Protein AF-A0A928WYU0-F1 (afdb_monomer_lite)

Radius of gyration: 26.25 Å; chains: 1; bounding box: 59×41×73 Å

Structure (mmCIF, N/CA/C/O backbone):
data_AF-A0A928WYU0-F1
#
_entry.id   AF-A0A928WYU0-F1
#
loop_
_atom_site.group_PDB
_atom_site.id
_atom_site.type_symbol
_atom_site.label_atom_id
_atom_site.label_alt_id
_atom_site.label_comp_id
_atom_site.label_asym_id
_atom_site.label_entity_id
_atom_site.label_seq_id
_atom_site.pdbx_PDB_ins_code
_atom_site.Cartn_x
_atom_site.Cartn_y
_atom_site.Cartn_z
_atom_site.occupancy
_atom_site.B_iso_or_equiv
_atom_site.auth_seq_id
_atom_site.auth_comp_id
_atom_site.auth_asym_id
_atom_site.auth_atom_id
_atom_site.pdbx_PDB_model_num
ATOM 1 N N . ARG A 1 1 ? 22.311 -22.122 -23.038 1.00 41.09 1 ARG A N 1
ATOM 2 C CA . ARG A 1 1 ? 21.761 -22.623 -24.326 1.00 41.09 1 ARG A CA 1
ATOM 3 C C . ARG A 1 1 ? 22.762 -22.256 -25.417 1.00 41.09 1 ARG A C 1
ATOM 5 O O . ARG A 1 1 ? 23.279 -21.147 -25.327 1.00 41.09 1 ARG A O 1
ATOM 12 N N . PRO A 1 2 ? 23.100 -23.135 -26.377 1.00 53.12 2 PRO A N 1
ATOM 13 C CA . PRO A 1 2 ? 23.958 -22.739 -27.495 1.00 53.12 2 PRO A CA 1
ATOM 14 C C . PRO A 1 2 ? 23.328 -21.533 -28.207 1.00 53.12 2 PRO A C 1
ATOM 16 O O . PRO A 1 2 ? 22.116 -21.524 -28.424 1.00 53.12 2 PRO A O 1
ATOM 19 N N . GLY A 1 3 ? 24.126 -20.494 -28.478 1.00 60.94 3 GLY A N 1
ATOM 20 C CA . GLY A 1 3 ? 23.643 -19.240 -29.065 1.00 60.94 3 GLY A CA 1
ATOM 21 C C . GLY A 1 3 ? 22.909 -19.496 -30.381 1.00 60.94 3 GLY A C 1
ATOM 22 O O . GLY A 1 3 ? 23.420 -20.205 -31.254 1.00 60.94 3 GLY A O 1
ATOM 23 N N . GLN A 1 4 ? 21.694 -18.961 -30.503 1.00 71.88 4 GLN A N 1
ATOM 24 C CA . GLN A 1 4 ? 20.888 -19.092 -31.712 1.00 71.88 4 GLN A CA 1
ATOM 25 C C . GLN A 1 4 ? 21.613 -18.404 -32.870 1.00 71.88 4 GLN A C 1
ATOM 27 O O . GLN A 1 4 ? 22.057 -17.265 -32.750 1.00 71.88 4 GLN A O 1
ATOM 32 N N . ARG A 1 5 ? 21.735 -19.093 -34.007 1.00 83.19 5 ARG A N 1
ATOM 33 C CA . ARG A 1 5 ? 22.251 -18.467 -35.227 1.00 83.19 5 ARG A CA 1
ATOM 34 C C . ARG A 1 5 ? 21.196 -17.527 -35.796 1.00 83.19 5 ARG A C 1
ATOM 36 O O . ARG A 1 5 ? 20.059 -17.942 -35.994 1.00 83.19 5 ARG A O 1
ATOM 43 N N . PHE A 1 6 ? 21.608 -16.303 -36.094 1.00 91.25 6 PHE A N 1
ATOM 44 C CA . PHE A 1 6 ? 20.757 -15.297 -36.711 1.00 91.25 6 PHE A CA 1
ATOM 45 C C . PHE A 1 6 ? 20.866 -15.378 -38.242 1.00 91.25 6 PHE A C 1
ATOM 47 O O . PHE A 1 6 ? 21.992 -15.365 -38.753 1.00 91.25 6 PHE A O 1
ATOM 54 N N . PRO A 1 7 ? 19.750 -15.489 -38.987 1.00 92.81 7 PRO A N 1
ATOM 55 C CA . PRO A 1 7 ? 19.767 -15.596 -40.450 1.00 92.81 7 PRO A CA 1
ATOM 56 C C . PRO A 1 7 ? 20.401 -14.392 -41.159 1.00 92.81 7 PRO A C 1
ATOM 58 O O . PRO A 1 7 ? 20.952 -14.539 -42.245 1.00 92.81 7 PRO A O 1
ATOM 61 N N . ASP A 1 8 ? 20.360 -13.216 -40.535 1.00 94.94 8 ASP A N 1
ATOM 62 C CA . ASP A 1 8 ? 20.877 -11.944 -41.048 1.00 94.94 8 ASP A CA 1
ATOM 63 C C . ASP A 1 8 ? 22.321 -11.635 -40.606 1.00 94.94 8 ASP A C 1
ATOM 65 O O . ASP A 1 8 ? 22.837 -10.545 -40.858 1.00 94.94 8 ASP A O 1
ATOM 69 N N . VAL A 1 9 ? 23.008 -12.596 -39.977 1.00 94.69 9 VAL A N 1
ATOM 70 C CA . VAL A 1 9 ? 24.427 -12.488 -39.608 1.00 94.69 9 VAL A CA 1
ATOM 71 C C . VAL A 1 9 ? 25.227 -13.551 -40.355 1.00 94.69 9 VAL A C 1
ATOM 73 O O . VAL A 1 9 ? 25.333 -14.706 -39.932 1.00 94.69 9 VAL A O 1
ATOM 76 N N . ALA A 1 10 ? 25.830 -13.156 -41.480 1.00 93.25 10 ALA A N 1
ATOM 77 C CA . ALA A 1 10 ? 26.698 -14.035 -42.259 1.00 93.25 10 ALA A CA 1
ATOM 78 C C . ALA A 1 10 ? 27.865 -14.571 -41.408 1.00 93.25 10 ALA A C 1
ATOM 80 O O . ALA A 1 10 ? 28.397 -13.875 -40.544 1.00 93.25 10 ALA A O 1
ATOM 81 N N . ARG A 1 11 ? 28.329 -15.802 -41.676 1.00 89.81 11 ARG A N 1
ATOM 82 C CA . ARG A 1 11 ? 29.467 -16.395 -40.937 1.00 89.81 11 ARG A CA 1
ATOM 83 C C . ARG A 1 11 ? 30.754 -15.574 -41.062 1.00 89.81 11 ARG A C 1
ATOM 85 O O . ARG A 1 11 ? 31.563 -15.601 -40.142 1.00 89.81 11 ARG A O 1
ATOM 92 N N . SER A 1 12 ? 30.917 -14.883 -42.188 1.00 94.69 12 SER A N 1
ATOM 93 C CA . SER A 1 12 ? 32.026 -13.978 -42.496 1.00 94.69 12 SER A CA 1
ATOM 94 C C . SER A 1 12 ? 31.824 -12.556 -41.968 1.00 94.69 12 SER A C 1
ATOM 96 O O . SER A 1 12 ? 32.726 -11.735 -42.104 1.00 94.69 12 SER A O 1
ATOM 98 N N . PHE A 1 13 ? 30.664 -12.238 -41.379 1.00 96.31 13 PHE A N 1
ATOM 99 C CA . PHE A 1 13 ? 30.444 -10.927 -40.782 1.00 96.31 13 PHE A CA 1
ATOM 100 C C . PHE A 1 13 ? 31.459 -10.715 -39.654 1.00 96.31 13 PHE A C 1
ATOM 102 O O . PHE A 1 13 ? 31.594 -11.565 -38.774 1.00 96.31 13 PHE A O 1
ATOM 109 N N . TRP A 1 14 ? 32.168 -9.585 -39.677 1.00 95.94 14 TRP A N 1
ATOM 110 C CA . TRP A 1 14 ? 33.313 -9.316 -38.798 1.00 95.94 14 TRP A CA 1
ATOM 111 C C . TRP A 1 14 ? 32.980 -9.496 -37.305 1.00 95.94 14 TRP A C 1
ATOM 113 O O . TRP A 1 14 ? 33.803 -9.982 -36.533 1.00 95.94 14 TRP A O 1
ATOM 123 N N . GLY A 1 15 ? 31.745 -9.172 -36.905 1.00 94.38 15 GLY A N 1
ATOM 124 C CA . GLY A 1 15 ? 31.258 -9.296 -35.531 1.00 94.38 15 GLY A CA 1
ATOM 125 C C . GLY A 1 15 ? 30.635 -10.650 -35.181 1.00 94.38 15 GLY A C 1
ATOM 126 O O . GLY A 1 15 ? 30.217 -10.841 -34.042 1.00 94.38 15 GLY A O 1
ATOM 127 N N . ALA A 1 16 ? 30.547 -11.611 -36.108 1.00 93.69 16 ALA A N 1
ATOM 128 C CA . ALA A 1 16 ? 29.751 -12.830 -35.921 1.00 93.69 16 ALA A CA 1
ATOM 129 C C . ALA A 1 16 ? 30.179 -13.666 -34.703 1.00 93.69 16 ALA A C 1
ATOM 131 O O . ALA A 1 16 ? 29.336 -14.271 -34.041 1.00 93.69 16 ALA A O 1
ATOM 132 N N . ALA A 1 17 ? 31.479 -13.721 -34.394 1.00 92.50 17 ALA A N 1
ATOM 133 C CA . ALA A 1 17 ? 31.972 -14.424 -33.211 1.00 92.50 17 ALA A CA 1
ATOM 134 C C . ALA A 1 17 ? 31.587 -13.704 -31.908 1.00 92.50 17 ALA A C 1
ATOM 136 O O . ALA A 1 17 ? 31.096 -14.352 -30.985 1.00 92.50 17 ALA A O 1
ATOM 137 N N . ALA A 1 18 ? 31.747 -12.378 -31.861 1.00 94.25 18 ALA A N 1
ATOM 138 C CA . ALA A 1 18 ? 31.398 -11.561 -30.702 1.00 94.25 18 ALA A CA 1
ATOM 139 C C . ALA A 1 18 ? 29.889 -11.583 -30.426 1.00 94.25 18 ALA A C 1
ATOM 141 O O . ALA A 1 18 ? 29.488 -11.807 -29.289 1.00 94.25 18 ALA A O 1
ATOM 142 N N . ILE A 1 19 ? 29.062 -11.462 -31.472 1.00 94.06 19 ILE A N 1
ATOM 143 C CA . ILE A 1 19 ? 27.594 -11.550 -31.396 1.00 94.06 19 ILE A CA 1
ATOM 144 C C . ILE A 1 19 ? 27.162 -12.851 -30.711 1.00 94.06 19 ILE A C 1
ATOM 146 O O . ILE A 1 19 ? 26.343 -12.831 -29.794 1.00 94.06 19 ILE A O 1
ATOM 150 N N . ARG A 1 20 ? 27.761 -13.985 -31.099 1.00 90.56 20 ARG A N 1
ATOM 151 C CA . ARG A 1 20 ? 27.478 -15.273 -30.450 1.00 90.56 20 ARG A CA 1
ATOM 152 C C . ARG A 1 20 ? 27.863 -15.270 -28.973 1.00 90.56 20 ARG A C 1
ATOM 154 O O . ARG A 1 20 ? 27.101 -15.788 -28.165 1.00 90.56 20 ARG A O 1
ATOM 161 N N . GLN A 1 21 ? 29.011 -14.693 -28.617 1.00 92.12 21 GLN A N 1
ATOM 162 C CA . GLN A 1 21 ? 29.477 -14.658 -27.228 1.00 92.12 21 GLN A CA 1
ATOM 163 C C . GLN A 1 21 ? 28.562 -13.812 -26.338 1.00 92.12 21 GLN A C 1
ATOM 165 O O . GLN A 1 21 ? 28.058 -14.313 -25.332 1.00 92.12 21 GLN A O 1
ATOM 170 N N . VAL A 1 22 ? 28.260 -12.574 -26.736 1.00 91.56 22 VAL A N 1
ATOM 171 C CA . VAL A 1 22 ? 27.395 -11.682 -25.942 1.00 91.56 22 VAL A CA 1
ATOM 172 C C . VAL A 1 22 ? 25.973 -12.228 -25.818 1.00 91.56 22 VAL A C 1
ATOM 174 O O . VAL A 1 22 ? 25.345 -12.066 -24.775 1.00 91.56 22 VAL A O 1
ATOM 177 N N . GLN A 1 23 ? 25.485 -12.952 -26.829 1.00 90.00 23 GLN A N 1
ATOM 178 C CA . GLN A 1 23 ? 24.215 -13.667 -26.745 1.00 90.00 23 GLN A CA 1
ATOM 179 C C . GLN A 1 23 ? 24.275 -14.817 -25.737 1.00 90.00 23 GLN A C 1
ATOM 181 O O . GLN A 1 23 ? 23.381 -14.947 -24.903 1.00 90.00 23 GLN A O 1
ATOM 186 N N . THR A 1 24 ? 25.321 -15.650 -25.776 1.00 88.62 24 THR A N 1
ATOM 187 C CA . THR A 1 24 ? 25.468 -16.755 -24.810 1.00 88.62 24 THR A CA 1
ATOM 188 C C . THR A 1 24 ? 25.623 -16.272 -23.372 1.00 88.62 24 THR A C 1
ATOM 190 O O . THR A 1 24 ? 25.196 -16.969 -22.455 1.00 88.62 24 THR A O 1
ATOM 193 N N . GLN A 1 25 ? 26.183 -15.078 -23.187 1.00 89.69 25 GLN A N 1
ATOM 194 C CA . GLN A 1 25 ? 26.351 -14.424 -21.891 1.00 89.69 25 GLN A CA 1
ATOM 195 C C . GLN A 1 25 ? 25.111 -13.626 -21.452 1.00 89.69 25 GLN A C 1
ATOM 197 O O . GLN A 1 25 ? 25.096 -13.093 -20.350 1.00 89.69 25 GLN A O 1
ATOM 202 N N . GLY A 1 26 ? 24.069 -13.539 -22.286 1.00 87.94 26 GLY A N 1
ATOM 203 C CA . GLY A 1 26 ? 22.817 -12.857 -21.949 1.00 87.94 26 GLY A CA 1
ATOM 204 C C . GLY A 1 26 ? 22.837 -11.333 -22.102 1.00 87.94 26 GLY A C 1
ATOM 205 O O . GLY A 1 26 ? 21.842 -10.695 -21.777 1.00 87.94 26 GLY A O 1
ATOM 206 N N . PHE A 1 27 ? 23.913 -10.745 -22.635 1.00 90.94 27 PHE A N 1
ATOM 207 C CA . PHE A 1 27 ? 23.999 -9.303 -22.883 1.00 90.94 27 PHE A CA 1
ATOM 208 C C . PHE A 1 27 ? 23.056 -8.871 -24.008 1.00 90.94 27 PHE A C 1
ATOM 210 O O . PHE A 1 27 ? 22.225 -8.003 -23.813 1.00 90.94 27 PHE A O 1
ATOM 217 N N . ILE A 1 28 ? 23.143 -9.455 -25.204 1.00 91.31 28 ILE A N 1
ATOM 218 C CA . ILE A 1 28 ? 22.323 -9.007 -26.344 1.00 91.31 28 ILE A CA 1
ATOM 219 C C . ILE A 1 28 ? 21.614 -10.202 -26.965 1.00 91.31 28 ILE A C 1
ATOM 221 O O . ILE A 1 28 ? 22.245 -11.182 -27.353 1.00 91.31 28 ILE A O 1
ATOM 225 N N . SER A 1 29 ? 20.292 -10.106 -27.073 1.00 87.31 29 SER A N 1
ATOM 226 C CA . SER A 1 29 ? 19.451 -11.075 -27.780 1.00 87.31 29 SER A CA 1
ATOM 227 C C . SER A 1 29 ? 18.984 -10.503 -29.118 1.00 87.31 29 SER A C 1
ATOM 229 O O . SER A 1 29 ? 18.973 -9.289 -29.303 1.00 87.31 29 SER A O 1
ATOM 231 N N . GLY A 1 30 ? 18.600 -11.383 -30.043 1.00 86.31 30 GLY A N 1
ATOM 232 C CA . GLY A 1 30 ? 17.939 -10.969 -31.280 1.00 86.31 30 GLY A CA 1
ATOM 233 C C . GLY A 1 30 ? 16.464 -10.639 -31.072 1.00 86.31 30 GLY A C 1
ATOM 234 O O . GLY A 1 30 ? 15.926 -10.717 -29.965 1.00 86.31 30 GLY A O 1
ATOM 235 N N . PHE A 1 31 ? 15.811 -10.278 -32.164 1.00 85.88 31 PHE A N 1
ATOM 236 C CA . PHE A 1 31 ? 14.407 -9.901 -32.202 1.00 85.88 31 PHE A CA 1
ATOM 237 C C . PHE A 1 31 ? 13.494 -11.139 -32.285 1.00 85.88 31 PHE A C 1
ATOM 239 O O . PHE A 1 31 ? 13.950 -12.222 -32.661 1.00 85.88 31 PHE A O 1
ATOM 246 N N . PRO A 1 32 ? 12.189 -11.001 -31.971 1.00 85.19 32 PRO A N 1
ATOM 247 C CA . PRO A 1 32 ? 11.227 -12.105 -32.066 1.00 85.19 32 PRO A CA 1
ATOM 248 C C . PRO A 1 32 ? 11.111 -12.735 -33.463 1.00 85.19 32 PRO A C 1
ATOM 250 O O . PRO A 1 32 ? 10.760 -13.905 -33.575 1.00 85.19 32 PRO A O 1
ATOM 253 N N . ASP A 1 33 ? 11.437 -11.980 -34.517 1.00 88.81 33 ASP A N 1
ATOM 254 C CA . ASP A 1 33 ? 11.491 -12.455 -35.909 1.00 88.81 33 ASP A CA 1
ATOM 255 C C . ASP A 1 33 ? 12.739 -13.313 -36.218 1.00 88.81 33 ASP A C 1
ATOM 257 O O . ASP A 1 33 ? 12.913 -13.788 -37.339 1.00 88.81 33 ASP A O 1
ATOM 261 N N . GLY A 1 34 ? 13.617 -13.519 -35.231 1.00 88.69 34 GLY A N 1
ATOM 262 C CA . GLY A 1 34 ? 14.851 -14.284 -35.361 1.00 88.69 34 GLY A CA 1
ATOM 263 C C . GLY A 1 34 ? 16.028 -13.503 -35.951 1.00 88.69 34 GLY A C 1
ATOM 264 O O . GLY A 1 34 ? 17.085 -14.105 -36.136 1.00 88.69 34 GLY A O 1
ATOM 265 N N . SER A 1 35 ? 15.887 -12.203 -36.230 1.00 92.81 35 SER A N 1
ATOM 266 C CA . SER A 1 35 ? 16.974 -11.334 -36.710 1.00 92.81 35 SER A CA 1
ATOM 267 C C . SER A 1 35 ? 17.859 -10.802 -35.573 1.00 92.81 35 SER A C 1
ATOM 269 O O . SER A 1 35 ? 17.431 -10.726 -34.420 1.00 92.81 35 SER A O 1
ATOM 271 N N . PHE A 1 36 ? 19.096 -10.403 -35.882 1.00 93.06 36 PHE A N 1
ATOM 272 C CA . PHE A 1 36 ? 19.980 -9.662 -34.964 1.00 93.06 36 PHE A CA 1
ATOM 273 C C . PHE A 1 36 ? 20.113 -8.179 -35.325 1.00 93.06 36 PHE A C 1
ATOM 275 O O . PHE A 1 36 ? 20.289 -7.341 -34.447 1.00 93.06 36 PHE A O 1
ATOM 282 N N . ARG A 1 37 ? 20.011 -7.854 -36.615 1.00 94.44 37 ARG A N 1
ATOM 283 C CA . ARG A 1 37 ? 20.154 -6.525 -37.224 1.00 94.44 37 ARG A CA 1
ATOM 284 C C . ARG A 1 37 ? 21.526 -5.894 -36.936 1.00 94.44 37 ARG A C 1
ATOM 286 O O . ARG A 1 37 ? 21.596 -4.808 -36.369 1.00 94.44 37 ARG A O 1
ATOM 293 N N . PRO A 1 38 ? 22.638 -6.534 -37.354 1.00 94.12 38 PRO A N 1
ATOM 294 C CA . PRO A 1 38 ? 23.995 -6.200 -36.896 1.00 94.12 38 PRO A CA 1
ATOM 295 C C . PRO A 1 38 ? 24.505 -4.803 -37.279 1.00 94.12 38 PRO A C 1
ATOM 297 O O . PRO A 1 38 ? 25.472 -4.335 -36.687 1.00 94.12 38 PRO A O 1
ATOM 300 N N . ASN A 1 39 ? 23.885 -4.150 -38.265 1.00 94.69 39 ASN A N 1
ATOM 301 C CA . ASN A 1 39 ? 24.241 -2.795 -38.700 1.00 94.69 39 ASN A CA 1
ATOM 302 C C . ASN A 1 39 ? 23.223 -1.737 -38.245 1.00 94.69 39 ASN A C 1
ATOM 304 O O . ASN A 1 39 ? 23.387 -0.559 -38.559 1.00 94.69 39 ASN A O 1
ATOM 308 N N . ALA A 1 40 ? 22.150 -2.139 -37.557 1.00 93.88 40 ALA A N 1
ATOM 309 C CA . ALA A 1 40 ? 21.152 -1.199 -37.070 1.00 93.88 40 ALA A CA 1
ATOM 310 C C . ALA A 1 40 ? 21.686 -0.442 -35.841 1.00 93.88 40 ALA A C 1
ATOM 312 O O . ALA A 1 40 ? 22.349 -1.045 -34.991 1.00 93.88 40 ALA A O 1
ATOM 313 N N . PRO A 1 41 ? 21.391 0.864 -35.707 1.00 92.94 41 PRO A N 1
ATOM 314 C CA . PRO A 1 41 ? 21.719 1.595 -34.493 1.00 92.94 41 PRO A CA 1
ATOM 315 C C . PRO A 1 41 ? 20.939 1.023 -33.302 1.00 92.94 41 PRO A C 1
ATOM 317 O O . PRO A 1 41 ? 19.753 0.708 -33.410 1.00 92.94 41 PRO A O 1
ATOM 320 N N . MET A 1 42 ? 21.609 0.913 -32.155 1.00 93.00 42 MET A N 1
ATOM 321 C CA . MET A 1 42 ? 20.987 0.465 -30.911 1.00 93.00 42 MET A CA 1
ATOM 322 C C . MET A 1 42 ? 20.195 1.610 -30.275 1.00 93.00 42 MET A C 1
ATOM 324 O O . MET A 1 42 ? 20.712 2.721 -30.124 1.00 93.00 42 MET A O 1
ATOM 328 N N . ILE A 1 43 ? 18.955 1.336 -29.868 1.00 95.38 43 ILE A N 1
ATOM 329 C CA . ILE A 1 43 ? 18.156 2.299 -29.100 1.00 95.38 43 ILE A CA 1
ATOM 330 C C . ILE A 1 43 ? 18.480 2.224 -27.608 1.00 95.38 43 ILE A C 1
ATOM 332 O O . ILE A 1 43 ? 18.935 1.200 -27.092 1.00 95.38 43 ILE A O 1
ATOM 336 N N . ARG A 1 44 ? 18.213 3.314 -26.894 1.00 97.25 44 ARG A N 1
ATOM 337 C CA . ARG A 1 44 ? 18.569 3.495 -25.485 1.00 97.25 44 ARG A CA 1
ATOM 338 C C . ARG A 1 44 ? 18.039 2.388 -24.578 1.00 97.25 44 ARG A C 1
ATOM 340 O O . ARG A 1 44 ? 18.799 1.853 -23.775 1.00 97.25 44 ARG A O 1
ATOM 347 N N . VAL A 1 45 ? 16.787 1.962 -24.754 1.00 96.50 45 VAL A N 1
ATOM 348 C CA . VAL A 1 45 ? 16.219 0.863 -23.954 1.00 96.50 45 VAL A CA 1
ATOM 349 C C . VAL A 1 45 ? 16.924 -0.476 -24.191 1.00 96.50 45 VAL A C 1
ATOM 351 O O . VAL A 1 45 ? 17.079 -1.258 -23.259 1.00 96.50 45 VAL A O 1
ATOM 354 N N . GLN A 1 46 ? 17.417 -0.738 -25.404 1.00 95.31 46 GLN A N 1
ATOM 355 C CA . GLN A 1 46 ? 18.159 -1.967 -25.695 1.00 95.31 46 GLN A CA 1
ATOM 356 C C . GLN A 1 46 ? 19.518 -1.976 -24.993 1.00 95.31 46 GLN A C 1
ATOM 358 O O . GLN A 1 46 ? 19.918 -3.015 -24.476 1.00 95.31 46 GLN A O 1
ATOM 363 N N . ALA A 1 47 ? 20.205 -0.831 -24.932 1.00 96.62 47 ALA A N 1
ATOM 364 C CA . ALA A 1 47 ? 21.464 -0.708 -24.198 1.00 96.62 47 ALA A CA 1
ATOM 365 C C . ALA A 1 47 ? 21.268 -0.945 -22.689 1.00 96.62 47 ALA A C 1
ATOM 367 O O . ALA A 1 47 ? 22.049 -1.670 -22.073 1.00 96.62 47 ALA A O 1
ATOM 368 N N . ILE A 1 48 ? 20.187 -0.403 -22.111 1.00 97.31 48 ILE A N 1
ATOM 369 C CA . ILE A 1 48 ? 19.815 -0.625 -20.704 1.00 97.31 48 ILE A CA 1
ATOM 370 C C . ILE A 1 48 ? 19.567 -2.114 -20.436 1.00 97.31 48 ILE A C 1
ATOM 372 O O . ILE A 1 48 ? 20.171 -2.684 -19.528 1.00 97.31 48 ILE A O 1
ATOM 376 N N . ILE A 1 49 ? 18.723 -2.759 -21.251 1.00 95.44 49 ILE A N 1
ATOM 377 C CA . ILE A 1 49 ? 18.443 -4.199 -21.139 1.00 95.44 49 ILE A CA 1
ATOM 378 C C . ILE A 1 49 ? 19.740 -5.003 -21.228 1.00 95.44 49 ILE A C 1
ATOM 380 O O . ILE A 1 49 ? 19.933 -5.939 -20.453 1.00 95.44 49 ILE A O 1
ATOM 384 N N . ALA A 1 50 ? 20.632 -4.631 -22.148 1.00 95.50 50 ALA A N 1
ATOM 385 C CA . ALA A 1 50 ? 21.851 -5.383 -22.373 1.00 95.50 50 ALA A CA 1
ATOM 386 C C . ALA A 1 50 ? 22.796 -5.369 -21.173 1.00 95.50 50 ALA A C 1
ATOM 388 O O . ALA A 1 50 ? 23.350 -6.408 -20.807 1.00 95.50 50 ALA A O 1
ATOM 389 N N . LEU A 1 51 ? 22.934 -4.210 -20.530 1.00 96.12 51 LEU A N 1
ATOM 390 C CA . LEU A 1 51 ? 23.716 -4.077 -19.307 1.00 96.12 51 LEU A CA 1
ATOM 391 C C . LEU A 1 51 ? 23.059 -4.819 -18.146 1.00 96.12 51 LEU A C 1
ATOM 393 O O . LEU A 1 51 ? 23.726 -5.593 -17.472 1.00 96.12 51 LEU A O 1
ATOM 397 N N . VAL A 1 52 ? 21.755 -4.650 -17.935 1.00 95.50 52 VAL A N 1
ATOM 398 C CA . VAL A 1 52 ? 21.056 -5.285 -16.806 1.00 95.50 52 VAL A CA 1
ATOM 399 C C . VAL A 1 52 ? 21.095 -6.808 -16.892 1.00 95.50 52 VAL A C 1
ATOM 401 O O . VAL A 1 52 ? 21.412 -7.471 -15.902 1.00 95.50 52 VAL A O 1
ATOM 404 N N . ASN A 1 53 ? 20.814 -7.364 -18.071 1.00 92.56 53 ASN A N 1
ATOM 405 C CA . ASN A 1 53 ? 20.816 -8.808 -18.273 1.00 92.56 53 ASN A CA 1
ATOM 406 C C . ASN A 1 53 ? 22.236 -9.376 -18.235 1.00 92.56 53 ASN A C 1
ATOM 408 O O . ASN A 1 53 ? 22.483 -10.355 -17.533 1.00 92.56 53 ASN A O 1
ATOM 412 N N . GLY A 1 54 ? 23.171 -8.751 -18.954 1.00 91.88 54 GLY A N 1
ATOM 413 C CA . GLY A 1 54 ? 24.554 -9.217 -19.032 1.00 91.88 54 GLY A CA 1
ATOM 414 C 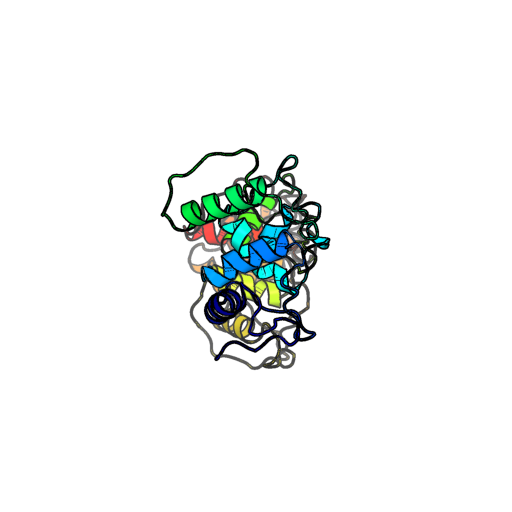C . GLY A 1 54 ? 25.300 -9.148 -17.701 1.00 91.88 54 GLY A C 1
ATOM 415 O O . GLY A 1 54 ? 26.118 -10.014 -17.400 1.00 91.88 54 GLY A O 1
ATOM 416 N N . LEU A 1 55 ? 24.981 -8.154 -16.870 1.00 92.81 55 LEU A N 1
ATOM 417 C CA . LEU A 1 55 ? 25.526 -8.008 -15.519 1.00 92.81 55 LEU A CA 1
ATOM 418 C C . LEU A 1 55 ? 24.712 -8.766 -14.457 1.00 92.81 55 LEU A C 1
ATOM 420 O O . LEU A 1 55 ? 25.049 -8.698 -13.279 1.00 92.81 55 LEU A O 1
ATOM 424 N N . MET A 1 56 ? 23.660 -9.491 -14.857 1.00 89.38 56 MET A N 1
ATOM 425 C CA . MET A 1 56 ? 22.798 -10.291 -13.978 1.00 89.38 56 MET A CA 1
ATOM 426 C C . MET A 1 56 ? 22.231 -9.501 -12.787 1.00 89.38 56 MET A C 1
ATOM 428 O O . MET A 1 56 ? 22.122 -10.015 -11.676 1.00 89.38 56 MET A O 1
ATOM 432 N N . LEU A 1 57 ? 21.829 -8.247 -13.012 1.00 84.31 57 LEU A N 1
ATOM 433 C CA . LEU A 1 57 ? 21.389 -7.344 -11.937 1.00 84.31 57 LEU A CA 1
ATOM 434 C C . LEU A 1 57 ? 19.979 -7.660 -11.403 1.00 84.31 57 LEU A C 1
ATOM 436 O O . LEU A 1 57 ? 19.496 -6.994 -10.490 1.00 84.31 57 LEU A O 1
ATOM 440 N N . GLY A 1 58 ? 19.312 -8.684 -11.938 1.00 80.56 58 GLY A N 1
ATOM 441 C CA . GLY A 1 58 ? 17.967 -9.078 -11.528 1.00 80.56 58 GLY A CA 1
ATOM 442 C C . GLY A 1 58 ? 16.893 -8.066 -11.936 1.00 80.56 58 GLY A C 1
ATOM 443 O O . GLY A 1 58 ? 17.106 -7.202 -12.784 1.00 80.56 58 GLY A O 1
ATOM 444 N N . LYS A 1 59 ? 15.704 -8.206 -11.345 1.00 76.81 59 LYS A N 1
ATOM 445 C CA . LYS A 1 59 ? 14.541 -7.360 -11.643 1.00 76.81 59 LYS A CA 1
ATOM 446 C C . LYS A 1 59 ? 14.508 -6.132 -10.739 1.00 76.81 59 LYS A C 1
ATOM 448 O O . LYS A 1 59 ? 14.917 -6.200 -9.580 1.00 76.81 59 LYS A O 1
ATOM 453 N N . GLY A 1 60 ? 14.006 -5.021 -11.265 1.00 65.62 60 GLY A N 1
ATOM 454 C CA . GLY A 1 60 ? 13.679 -3.845 -10.470 1.00 65.62 60 GLY A CA 1
ATOM 455 C C . GLY A 1 60 ? 12.207 -3.785 -10.086 1.00 65.62 60 GLY A C 1
ATOM 456 O O . GLY A 1 60 ? 11.368 -4.489 -10.641 1.00 65.62 60 GLY A O 1
ATOM 457 N N . ARG A 1 61 ? 11.914 -2.893 -9.144 1.00 68.88 61 ARG A N 1
ATOM 458 C CA . ARG A 1 61 ? 10.563 -2.476 -8.762 1.00 68.88 61 ARG A CA 1
ATOM 459 C C . ARG A 1 61 ? 9.990 -1.555 -9.840 1.00 68.88 61 ARG A C 1
ATOM 461 O O . ARG A 1 61 ? 10.587 -0.511 -10.103 1.00 68.88 61 ARG A O 1
ATOM 468 N N . ALA A 1 62 ? 8.897 -1.952 -10.494 1.00 67.12 62 ALA A N 1
ATOM 469 C CA . ALA A 1 62 ? 8.313 -1.228 -11.632 1.00 67.12 62 ALA A CA 1
ATOM 470 C C . ALA A 1 62 ? 7.908 0.217 -11.282 1.00 67.12 62 ALA A C 1
ATOM 472 O O . ALA A 1 62 ? 7.891 1.089 -12.150 1.00 67.12 62 ALA A O 1
ATOM 473 N N . GLU A 1 63 ? 7.662 0.481 -10.000 1.00 64.81 63 GLU A N 1
ATOM 474 C CA . GLU A 1 63 ? 7.383 1.791 -9.412 1.00 64.81 63 GLU A CA 1
ATOM 475 C C . GLU A 1 63 ? 8.509 2.802 -9.685 1.00 64.81 63 GLU A C 1
ATOM 477 O O . GLU A 1 63 ? 8.253 3.996 -9.819 1.00 64.81 63 GLU A O 1
ATOM 482 N N . ALA A 1 64 ? 9.746 2.330 -9.876 1.00 72.50 64 ALA A N 1
ATOM 483 C CA . ALA A 1 64 ? 10.897 3.167 -10.205 1.00 72.50 64 ALA A CA 1
ATOM 484 C C . ALA A 1 64 ? 10.731 3.942 -11.522 1.00 72.50 64 ALA A C 1
ATOM 486 O O . ALA A 1 64 ? 11.372 4.971 -11.704 1.00 72.50 64 ALA A O 1
ATOM 487 N N . LEU A 1 65 ? 9.882 3.479 -12.449 1.00 80.12 65 LEU A N 1
ATOM 488 C CA . LEU A 1 65 ? 9.655 4.155 -13.733 1.00 80.12 65 LEU A CA 1
ATOM 489 C C . LEU A 1 65 ? 8.728 5.366 -13.610 1.00 80.12 65 LEU A C 1
ATOM 491 O O . LEU A 1 65 ? 8.662 6.154 -14.552 1.00 80.12 65 LEU A O 1
ATOM 495 N N . VAL A 1 66 ? 8.011 5.532 -12.491 1.00 71.62 66 VAL A N 1
ATOM 496 C CA . VAL A 1 66 ? 7.081 6.660 -12.279 1.00 71.62 66 VAL A CA 1
ATOM 497 C C . VAL A 1 66 ? 7.798 8.007 -12.395 1.00 71.62 66 VAL A C 1
ATOM 499 O O . VAL A 1 66 ? 7.198 8.968 -12.873 1.00 71.62 66 VAL A O 1
ATOM 502 N N . ILE A 1 67 ? 9.091 8.048 -12.058 1.00 72.81 67 ILE A N 1
ATOM 503 C CA . ILE A 1 67 ? 9.952 9.231 -12.174 1.00 72.81 67 ILE A CA 1
ATOM 504 C C . ILE A 1 67 ? 10.101 9.748 -13.614 1.00 72.81 67 ILE A C 1
ATOM 506 O O . ILE A 1 67 ? 10.435 10.913 -13.811 1.00 72.81 67 ILE A O 1
ATOM 510 N N . TYR A 1 68 ? 9.846 8.912 -14.629 1.00 85.12 68 TYR A N 1
ATOM 511 C CA . TYR A 1 68 ? 9.961 9.316 -16.027 1.00 85.12 68 TYR A CA 1
ATOM 512 C C . TYR A 1 68 ? 8.626 9.811 -16.589 1.00 85.12 68 TYR A C 1
ATOM 514 O O . TYR A 1 68 ? 7.603 9.111 -16.574 1.00 85.12 68 TYR A O 1
ATOM 522 N N . SER A 1 69 ? 8.659 11.016 -17.156 1.00 80.88 69 SER A N 1
ATOM 523 C CA . SER A 1 69 ? 7.533 11.644 -17.857 1.00 80.88 69 SER A CA 1
ATOM 524 C C . SER A 1 69 ? 7.088 10.834 -19.080 1.00 80.88 69 SER A C 1
ATOM 526 O O . SER A 1 69 ? 5.900 10.754 -19.387 1.00 80.88 69 SER A O 1
ATOM 528 N N . ASP A 1 70 ? 8.028 10.156 -19.735 1.00 86.56 70 ASP A N 1
ATOM 529 C CA . ASP A 1 70 ? 7.837 9.371 -20.951 1.00 86.56 70 ASP A CA 1
ATOM 530 C C . ASP A 1 70 ? 7.818 7.853 -20.705 1.00 86.56 70 ASP A C 1
ATOM 532 O O . ASP A 1 70 ? 7.946 7.065 -21.644 1.00 86.56 70 ASP A O 1
ATOM 536 N N . ARG A 1 71 ? 7.593 7.415 -19.456 1.00 87.94 71 ARG A N 1
ATOM 537 C CA . ARG A 1 71 ? 7.558 5.989 -19.074 1.00 87.94 71 ARG A CA 1
ATOM 538 C C . ARG A 1 71 ? 6.591 5.134 -19.896 1.00 87.94 71 ARG A C 1
ATOM 540 O O . ARG A 1 71 ? 6.836 3.948 -20.073 1.00 87.94 71 ARG A O 1
ATOM 547 N N . ALA A 1 72 ? 5.521 5.727 -20.431 1.00 81.50 72 ALA A N 1
ATOM 548 C CA . ALA A 1 72 ? 4.567 5.040 -21.304 1.00 81.50 72 ALA A CA 1
ATOM 549 C C . ALA A 1 72 ? 5.203 4.529 -22.613 1.00 81.50 72 ALA A C 1
ATOM 551 O O . ALA A 1 72 ? 4.656 3.636 -23.253 1.00 81.50 72 ALA A O 1
ATOM 552 N N . GLN A 1 73 ? 6.361 5.070 -23.005 1.00 92.56 73 GLN A N 1
ATOM 553 C CA . GLN A 1 73 ? 7.130 4.607 -24.161 1.00 92.56 73 GLN A CA 1
ATOM 554 C C . GLN A 1 73 ? 8.031 3.407 -23.840 1.00 92.56 73 GLN A C 1
ATOM 556 O O . GLN A 1 73 ? 8.613 2.829 -24.758 1.00 92.56 73 GLN A O 1
ATOM 561 N N . VAL A 1 74 ? 8.187 3.031 -22.563 1.00 93.38 74 VAL A N 1
ATOM 562 C CA . VAL A 1 74 ? 8.971 1.854 -22.174 1.00 93.38 74 VAL A CA 1
ATOM 563 C C . VAL A 1 74 ? 8.191 0.600 -22.571 1.00 93.38 74 VAL A C 1
ATOM 565 O O . VAL A 1 74 ? 7.098 0.371 -22.050 1.00 93.38 74 VAL A O 1
ATOM 568 N N . PRO A 1 75 ? 8.726 -0.247 -23.468 1.00 90.94 75 PRO A N 1
ATOM 569 C CA . PRO A 1 75 ? 8.047 -1.478 -23.848 1.00 90.94 75 PRO A CA 1
ATOM 570 C C . PRO A 1 75 ? 7.843 -2.397 -22.640 1.00 90.94 75 PRO A C 1
ATOM 572 O O . PRO A 1 75 ? 8.717 -2.495 -21.781 1.00 90.94 75 PRO A O 1
ATOM 575 N N . SER A 1 76 ? 6.732 -3.136 -22.600 1.00 84.56 76 SER A N 1
ATOM 576 C CA . SER A 1 76 ? 6.391 -4.012 -21.466 1.00 84.56 76 SER A CA 1
ATOM 577 C C . SER A 1 76 ? 7.489 -5.026 -21.124 1.00 84.56 76 SER A C 1
ATOM 579 O O . SER A 1 76 ? 7.769 -5.264 -19.953 1.00 84.56 76 SER A O 1
ATOM 581 N N . TYR A 1 77 ? 8.180 -5.563 -22.135 1.00 86.25 77 TYR A N 1
ATOM 582 C CA . TYR A 1 77 ? 9.307 -6.486 -21.956 1.00 86.25 77 TYR A CA 1
ATOM 583 C C . TYR A 1 77 ? 10.554 -5.837 -21.331 1.00 86.25 77 TYR A C 1
ATOM 585 O O . TYR A 1 77 ? 11.455 -6.542 -20.883 1.00 86.25 77 TYR A O 1
ATOM 593 N N . ALA A 1 78 ? 10.638 -4.506 -21.339 1.00 92.62 78 ALA A N 1
ATOM 594 C CA . ALA A 1 78 ? 11.771 -3.739 -20.841 1.00 92.62 78 ALA A CA 1
ATOM 595 C C . ALA A 1 78 ? 11.556 -3.202 -19.420 1.00 92.62 78 ALA A C 1
ATOM 597 O O . ALA A 1 78 ? 12.524 -2.748 -18.814 1.00 92.62 78 ALA A O 1
ATOM 598 N N . ILE A 1 79 ? 10.325 -3.252 -18.891 1.00 86.12 79 ILE A N 1
ATOM 599 C CA . ILE A 1 79 ? 9.953 -2.645 -17.602 1.00 86.12 79 ILE A CA 1
ATOM 600 C C . ILE A 1 79 ? 10.884 -3.111 -16.482 1.00 86.12 79 ILE A C 1
ATOM 602 O O . ILE A 1 79 ? 11.510 -2.276 -15.836 1.00 86.12 79 ILE A O 1
ATOM 606 N N . ASP A 1 80 ? 11.038 -4.427 -16.303 1.00 85.69 80 ASP A N 1
ATOM 607 C CA . ASP A 1 80 ? 11.857 -4.998 -15.225 1.00 85.69 80 ASP A CA 1
ATOM 608 C C . ASP A 1 80 ? 13.318 -4.533 -15.301 1.00 85.69 80 ASP A C 1
ATOM 610 O O . ASP A 1 80 ? 13.941 -4.262 -14.272 1.00 85.69 80 ASP A O 1
ATOM 614 N N . ALA A 1 81 ? 13.866 -4.438 -16.516 1.00 93.25 81 ALA A N 1
ATOM 615 C CA . ALA A 1 81 ? 15.257 -4.071 -16.732 1.00 93.25 81 ALA A CA 1
ATOM 616 C C . ALA A 1 81 ? 15.485 -2.568 -16.547 1.00 93.25 81 ALA A C 1
ATOM 618 O O . ALA A 1 81 ? 16.411 -2.164 -15.848 1.00 93.25 81 ALA A O 1
ATOM 619 N N . VAL A 1 82 ? 14.612 -1.733 -17.113 1.00 95.62 82 VAL A N 1
ATOM 620 C CA . VAL A 1 82 ? 14.660 -0.282 -16.897 1.00 95.62 82 VAL A CA 1
ATOM 621 C C . VAL A 1 82 ? 14.509 0.020 -15.411 1.00 95.62 82 VAL A C 1
ATOM 623 O O . VAL A 1 82 ? 15.322 0.753 -14.862 1.00 95.62 82 VAL A O 1
ATOM 626 N N . ALA A 1 83 ? 13.574 -0.641 -14.729 1.00 87.69 83 ALA A N 1
ATOM 627 C CA . ALA A 1 83 ? 13.397 -0.507 -13.291 1.00 87.69 83 ALA A CA 1
ATOM 628 C C . ALA A 1 83 ? 14.663 -0.908 -12.532 1.00 87.69 83 ALA A C 1
ATOM 630 O O . ALA A 1 83 ? 15.065 -0.229 -11.590 1.00 87.69 83 ALA A O 1
ATOM 631 N N . ALA A 1 84 ? 15.304 -2.015 -12.915 1.00 88.06 84 ALA A N 1
ATOM 632 C CA . ALA A 1 84 ? 16.513 -2.492 -12.252 1.00 88.06 84 ALA A CA 1
ATOM 633 C C . ALA A 1 84 ? 17.663 -1.489 -12.381 1.00 88.06 84 ALA A C 1
ATOM 635 O O . ALA A 1 84 ? 18.386 -1.286 -11.404 1.00 88.06 84 ALA A O 1
ATOM 636 N N . ALA A 1 85 ? 17.805 -0.876 -13.559 1.00 95.31 85 ALA A N 1
ATOM 637 C CA . ALA A 1 85 ? 18.812 0.138 -13.841 1.00 95.31 85 ALA A CA 1
ATOM 638 C C . ALA A 1 85 ? 18.529 1.452 -13.102 1.00 95.31 85 ALA A C 1
ATOM 640 O O . ALA A 1 85 ? 19.438 2.027 -12.508 1.00 95.31 85 ALA A O 1
ATOM 641 N N . THR A 1 86 ? 17.273 1.904 -13.086 1.00 92.50 86 THR A N 1
ATOM 642 C CA . THR A 1 86 ? 16.853 3.115 -12.370 1.00 92.50 86 THR A CA 1
ATOM 643 C C . THR A 1 86 ? 17.071 2.981 -10.863 1.00 92.50 86 THR A C 1
ATOM 645 O O . THR A 1 86 ? 17.743 3.822 -10.280 1.00 92.50 86 THR A O 1
ATOM 648 N N . ASN A 1 87 ? 16.619 1.879 -10.248 1.00 86.25 87 ASN A N 1
ATOM 649 C CA . ASN A 1 87 ? 16.813 1.614 -8.811 1.00 86.25 87 ASN A CA 1
ATOM 650 C C . ASN A 1 87 ? 18.292 1.552 -8.390 1.00 86.25 87 ASN A C 1
ATOM 652 O O . ASN A 1 87 ? 18.605 1.693 -7.214 1.00 86.25 87 ASN A O 1
ATOM 656 N N . ARG A 1 88 ? 19.198 1.284 -9.337 1.00 88.62 88 ARG A N 1
ATOM 657 C CA . ARG A 1 88 ? 20.649 1.199 -9.115 1.00 88.62 88 ARG A CA 1
ATOM 658 C C . ARG A 1 88 ? 21.389 2.458 -9.552 1.00 88.62 88 ARG A C 1
ATOM 660 O O . ARG A 1 88 ? 22.605 2.413 -9.691 1.00 88.62 88 ARG A O 1
ATOM 667 N N . GLN A 1 89 ? 20.658 3.538 -9.835 1.00 91.19 89 GLN A N 1
ATOM 668 C CA . GLN A 1 89 ? 21.213 4.819 -10.277 1.00 91.19 89 GLN A CA 1
ATOM 669 C C . GLN A 1 89 ? 22.110 4.697 -11.526 1.00 91.19 89 GLN A C 1
ATOM 671 O O . GLN A 1 89 ? 22.994 5.512 -11.768 1.00 91.19 89 GLN A O 1
ATOM 676 N N . MET A 1 90 ? 21.855 3.689 -12.372 1.00 95.19 90 MET A N 1
ATOM 677 C CA . MET A 1 90 ? 22.613 3.473 -13.609 1.00 95.19 90 MET A CA 1
ATOM 678 C C . MET A 1 90 ? 22.224 4.462 -14.711 1.00 95.19 90 MET A C 1
ATOM 680 O O . MET A 1 90 ? 23.002 4.735 -15.624 1.00 95.19 90 MET A O 1
ATOM 684 N N . ILE A 1 91 ? 20.989 4.958 -14.667 1.00 96.38 91 ILE A N 1
ATOM 685 C CA . ILE A 1 91 ? 20.436 5.824 -15.704 1.00 96.38 91 ILE A CA 1
ATOM 686 C C . ILE A 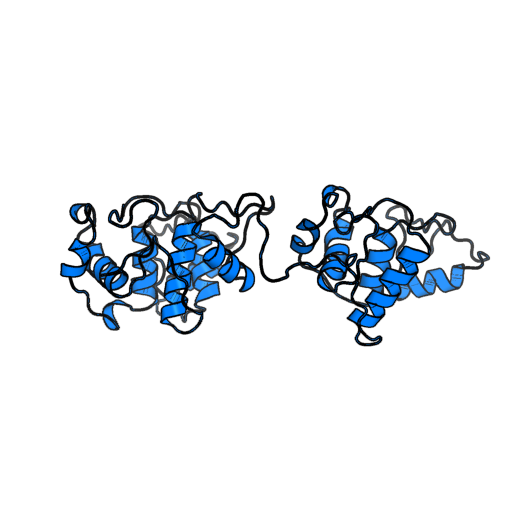1 91 ? 20.946 7.251 -15.510 1.00 96.38 91 ILE A C 1
ATOM 688 O O . ILE A 1 91 ? 20.852 7.803 -14.425 1.00 96.38 91 ILE A O 1
ATOM 692 N N . VAL A 1 92 ? 21.434 7.863 -16.589 1.00 95.31 92 VAL A N 1
ATOM 693 C CA . VAL A 1 92 ? 21.809 9.284 -16.621 1.00 95.31 92 VAL A CA 1
ATOM 694 C C . VAL A 1 92 ? 21.074 9.948 -17.777 1.00 95.31 92 VAL A C 1
ATOM 696 O O . VAL A 1 92 ? 21.311 9.592 -18.937 1.00 95.31 92 VAL A O 1
ATOM 699 N N . ASN A 1 93 ? 20.171 10.879 -17.481 1.00 92.25 93 ASN A N 1
ATOM 700 C CA . ASN A 1 93 ? 19.307 11.534 -18.461 1.00 92.25 93 ASN A CA 1
ATOM 701 C C . ASN A 1 93 ? 19.690 13.010 -18.618 1.00 92.25 93 ASN A C 1
ATOM 703 O O . ASN A 1 93 ? 19.673 13.772 -17.661 1.00 92.25 93 ASN A O 1
ATOM 707 N N . TYR A 1 94 ? 20.024 13.412 -19.844 1.00 90.25 94 TYR A N 1
ATOM 708 C CA . TYR A 1 94 ? 20.388 14.788 -20.178 1.00 90.25 94 TYR A CA 1
ATOM 709 C C . TYR A 1 94 ? 19.659 15.243 -21.452 1.00 90.25 94 TYR A C 1
ATOM 711 O O . TYR A 1 94 ? 19.579 14.470 -22.419 1.00 90.25 94 TYR A O 1
ATOM 719 N N . PRO A 1 95 ? 19.189 16.502 -21.521 1.00 90.25 95 PRO A N 1
ATOM 720 C CA . PRO A 1 95 ? 19.284 17.540 -20.482 1.00 90.25 95 PRO A CA 1
ATOM 721 C C . PRO A 1 95 ? 18.223 17.435 -19.382 1.00 90.25 95 PRO A C 1
ATOM 723 O O . PRO A 1 95 ? 18.367 18.068 -18.345 1.00 90.25 95 PRO A O 1
ATOM 726 N N . ASP A 1 96 ? 17.174 16.649 -19.609 1.00 87.38 96 ASP A N 1
ATOM 727 C CA . ASP A 1 96 ? 16.073 16.472 -18.668 1.00 87.38 96 ASP A CA 1
ATOM 728 C C . ASP A 1 96 ? 16.237 15.162 -17.895 1.00 87.38 96 ASP A C 1
ATOM 730 O O . ASP A 1 96 ? 16.103 14.079 -18.469 1.00 87.38 96 ASP A O 1
ATOM 734 N N . THR A 1 97 ? 16.496 15.267 -16.591 1.00 87.81 97 THR A N 1
ATOM 735 C CA . THR A 1 97 ? 16.665 14.134 -15.671 1.00 87.81 97 THR A CA 1
ATOM 736 C C . THR A 1 97 ? 15.451 13.190 -15.665 1.00 87.81 97 THR A C 1
ATOM 738 O O . THR A 1 97 ? 15.602 11.978 -15.475 1.00 87.81 97 THR A O 1
ATOM 741 N N . TYR A 1 98 ? 14.253 13.706 -15.954 1.00 84.19 98 TYR A N 1
ATOM 742 C CA . TYR A 1 98 ? 12.977 12.985 -15.894 1.00 84.19 98 TYR A CA 1
ATOM 743 C C . TYR A 1 98 ? 12.480 12.494 -17.265 1.00 84.19 98 TYR A C 1
ATOM 745 O O . TYR A 1 98 ? 11.332 12.058 -17.390 1.00 84.19 98 TYR A O 1
ATOM 753 N N . SER A 1 99 ? 13.324 12.528 -18.302 1.00 90.06 99 SER A N 1
ATOM 754 C CA . SER A 1 99 ? 13.015 12.000 -19.638 1.00 90.06 99 SER A CA 1
ATOM 755 C C . SER A 1 99 ? 13.975 10.871 -20.014 1.00 90.06 99 SER A C 1
ATOM 757 O O . SER A 1 99 ? 15.175 11.087 -20.203 1.00 90.06 99 SER A O 1
ATOM 759 N N . LEU A 1 100 ? 13.458 9.643 -20.130 1.00 94.25 100 LEU A N 1
ATOM 760 C CA . LEU A 1 100 ? 14.274 8.462 -20.419 1.00 94.25 100 LEU A CA 1
ATOM 761 C C . LEU A 1 100 ? 14.637 8.353 -21.904 1.00 94.25 100 LEU A C 1
ATOM 763 O O . LEU A 1 100 ? 15.722 7.875 -22.225 1.00 94.25 100 LEU A O 1
ATOM 767 N N . ARG A 1 101 ? 13.737 8.755 -22.802 1.00 96.19 101 ARG A N 1
ATOM 768 C CA . ARG A 1 101 ? 13.797 8.607 -24.265 1.00 96.19 101 ARG A CA 1
ATOM 769 C C . ARG A 1 101 ? 14.117 7.166 -24.689 1.00 96.19 101 ARG A C 1
ATOM 771 O O . ARG A 1 101 ? 15.127 6.919 -25.348 1.00 96.19 101 ARG A O 1
ATOM 778 N N . PRO A 1 102 ? 13.294 6.170 -24.314 1.00 96.69 102 PRO A N 1
ATOM 779 C CA . PRO A 1 102 ? 13.663 4.758 -24.453 1.00 96.69 102 PRO A CA 1
ATOM 780 C C . PRO A 1 102 ? 13.816 4.295 -25.911 1.00 96.69 102 PRO A C 1
ATOM 782 O O . PRO A 1 102 ? 14.583 3.368 -26.180 1.00 96.69 102 PRO A O 1
ATOM 785 N N . LEU A 1 103 ? 13.112 4.935 -26.849 1.00 96.56 103 LEU A N 1
ATOM 786 C CA . LEU A 1 103 ? 13.016 4.499 -28.247 1.00 96.56 103 LEU A CA 1
ATOM 787 C C . LEU A 1 103 ? 13.972 5.222 -29.210 1.00 96.56 103 LEU A C 1
ATOM 789 O O . LEU A 1 103 ? 13.942 4.942 -30.407 1.00 96.56 103 LEU A O 1
ATOM 793 N N . VAL A 1 104 ? 14.830 6.124 -28.720 1.00 95.75 104 VAL A N 1
ATOM 794 C CA . VAL A 1 104 ? 15.803 6.840 -29.568 1.00 95.75 104 VAL A CA 1
ATOM 795 C C . VAL A 1 104 ? 17.177 6.155 -29.555 1.00 95.75 104 VAL A C 1
ATOM 797 O O . VAL A 1 104 ? 17.505 5.482 -28.572 1.00 95.75 104 VAL A O 1
ATOM 800 N N . PRO A 1 105 ? 18.003 6.307 -30.610 1.00 97.31 105 PRO A N 1
ATOM 801 C CA . PRO A 1 105 ? 19.387 5.838 -30.606 1.00 97.31 105 PRO A CA 1
ATOM 802 C C . PRO A 1 105 ? 20.185 6.397 -29.425 1.00 97.31 105 PRO A C 1
ATOM 804 O O . PRO A 1 105 ? 20.102 7.590 -29.135 1.00 97.31 105 PRO A O 1
ATOM 807 N N . ILE A 1 106 ? 20.977 5.550 -28.764 1.00 97.00 106 ILE A N 1
ATOM 808 C CA . ILE A 1 106 ? 21.854 5.998 -27.676 1.00 97.00 106 ILE A CA 1
ATOM 809 C C . ILE A 1 106 ? 23.128 6.637 -28.235 1.00 97.00 106 ILE A C 1
ATOM 811 O O . ILE A 1 106 ? 23.788 6.098 -29.126 1.00 97.00 106 ILE A O 1
ATOM 815 N N . THR A 1 107 ? 23.498 7.797 -27.706 1.00 96.94 107 THR A N 1
ATOM 816 C CA . THR A 1 107 ? 24.729 8.495 -28.092 1.00 96.94 107 THR A CA 1
ATOM 817 C C . THR A 1 107 ? 25.962 7.901 -27.401 1.00 96.94 107 THR A C 1
ATOM 819 O O . THR A 1 107 ? 25.876 7.149 -26.425 1.00 96.94 107 THR A O 1
ATOM 822 N N . ARG A 1 108 ? 27.160 8.276 -27.873 1.00 97.19 108 ARG A N 1
ATOM 823 C CA . ARG A 1 108 ? 28.431 7.878 -27.238 1.00 97.19 108 ARG A CA 1
ATOM 824 C C . ARG A 1 108 ? 28.563 8.404 -25.805 1.00 97.19 108 ARG A C 1
ATOM 826 O O . ARG A 1 108 ? 29.075 7.688 -24.953 1.00 97.19 108 ARG A O 1
ATOM 833 N N . ALA A 1 109 ? 28.094 9.626 -25.548 1.00 96.81 109 ALA A N 1
ATOM 834 C CA . ALA A 1 109 ? 28.129 10.231 -24.218 1.00 96.81 109 ALA A CA 1
ATOM 835 C C . ALA A 1 109 ? 27.200 9.490 -23.246 1.00 96.81 109 ALA A C 1
ATOM 837 O O . ALA A 1 109 ? 27.611 9.124 -22.150 1.00 96.81 109 ALA A O 1
ATOM 838 N N . GLU A 1 110 ? 25.976 9.189 -23.681 1.00 96.81 110 GLU A N 1
ATOM 839 C CA . GLU A 1 110 ? 25.022 8.416 -22.883 1.00 96.81 110 GLU A CA 1
ATOM 840 C C . GLU A 1 110 ? 25.517 6.992 -22.616 1.00 96.81 110 GLU A C 1
ATOM 842 O O . GLU A 1 110 ? 25.400 6.509 -21.493 1.00 96.81 110 GLU A O 1
ATOM 847 N N . THR A 1 111 ? 26.125 6.346 -23.618 1.00 97.44 111 THR A N 1
ATOM 848 C CA . THR A 1 111 ? 26.772 5.036 -23.455 1.00 97.44 111 THR A CA 1
ATOM 849 C C . THR A 1 111 ? 27.887 5.092 -22.408 1.00 97.44 111 THR A C 1
ATOM 851 O O . THR A 1 111 ? 27.954 4.228 -21.538 1.00 97.44 111 THR A O 1
ATOM 854 N N . ALA A 1 112 ? 28.753 6.109 -22.453 1.00 97.69 112 ALA A N 1
ATOM 855 C CA . ALA A 1 112 ? 29.818 6.268 -21.464 1.00 97.69 112 ALA A CA 1
ATOM 856 C C . ALA A 1 112 ? 29.253 6.455 -20.047 1.00 97.69 112 ALA A C 1
ATOM 858 O O . ALA A 1 112 ? 29.726 5.811 -19.111 1.00 97.69 112 ALA A O 1
ATOM 859 N N . ALA A 1 113 ? 28.210 7.278 -19.905 1.00 97.00 113 ALA A N 1
ATOM 860 C CA . ALA A 1 113 ? 27.570 7.549 -18.623 1.00 97.00 113 ALA A CA 1
ATOM 861 C C . ALA A 1 113 ? 26.946 6.286 -18.007 1.00 97.00 113 ALA A C 1
ATOM 863 O O . ALA A 1 113 ? 27.261 5.949 -16.867 1.00 97.00 113 ALA A O 1
ATOM 864 N N . ILE A 1 114 ? 26.126 5.545 -18.761 1.00 96.56 114 ILE A N 1
ATOM 865 C CA . ILE A 1 114 ? 25.479 4.329 -18.243 1.00 96.56 114 ILE A CA 1
ATOM 866 C C . ILE A 1 114 ? 26.492 3.212 -17.955 1.00 96.56 114 ILE A C 1
ATOM 868 O O . ILE A 1 114 ? 26.329 2.477 -16.984 1.00 96.56 114 ILE A O 1
ATOM 872 N N . VAL A 1 115 ? 27.571 3.094 -18.741 1.00 97.50 115 VAL A N 1
ATOM 873 C CA . VAL A 1 115 ? 28.654 2.132 -18.466 1.00 97.50 115 VAL A CA 1
ATOM 874 C C . VAL A 1 115 ? 29.390 2.498 -17.182 1.00 97.50 115 VAL A C 1
ATOM 876 O O . VAL A 1 115 ? 29.607 1.622 -16.347 1.00 97.50 115 VAL A O 1
ATOM 879 N N . TYR A 1 116 ? 29.739 3.772 -16.986 1.00 97.69 116 TYR A N 1
ATOM 880 C CA . TYR A 1 116 ? 30.392 4.208 -15.754 1.00 97.69 116 TYR A CA 1
ATOM 881 C C . TYR A 1 116 ? 29.497 3.961 -14.539 1.00 97.69 116 TYR A C 1
ATOM 883 O O . TYR A 1 116 ? 29.937 3.332 -13.581 1.00 97.69 116 TYR A O 1
ATOM 891 N N . GLN A 1 117 ? 28.220 4.344 -14.607 1.00 96.31 117 GLN A N 1
ATOM 892 C CA . GLN A 1 117 ? 27.291 4.090 -13.506 1.00 96.31 117 GLN A CA 1
ATOM 893 C C . GLN A 1 117 ? 27.031 2.597 -13.275 1.00 96.31 117 GLN A C 1
ATOM 895 O O . GLN A 1 117 ? 26.810 2.177 -12.145 1.00 96.31 117 GLN A O 1
ATOM 900 N N . SER A 1 118 ? 27.147 1.755 -14.305 1.00 95.88 118 SER A N 1
ATOM 901 C CA . SER A 1 118 ? 27.142 0.298 -14.120 1.00 95.88 118 SER A CA 1
ATOM 902 C C . SER A 1 118 ? 28.347 -0.178 -13.301 1.00 95.88 118 SER A C 1
ATOM 904 O O . SER A 1 118 ? 28.214 -1.092 -12.493 1.00 95.88 118 SER A O 1
ATOM 906 N N . LEU A 1 119 ? 29.527 0.425 -13.482 1.00 96.62 119 LEU A N 1
ATOM 907 C CA . LEU A 1 119 ? 30.707 0.118 -12.667 1.00 96.62 119 LEU A CA 1
ATOM 908 C C . LEU A 1 119 ? 30.533 0.607 -11.226 1.00 96.62 119 LEU A C 1
ATOM 910 O O . LEU A 1 119 ? 30.891 -0.131 -10.309 1.00 96.62 119 LEU A O 1
ATOM 914 N N . VAL A 1 120 ? 29.949 1.792 -11.025 1.00 94.88 120 VAL A N 1
ATOM 915 C CA . VAL A 1 120 ? 29.602 2.320 -9.692 1.00 94.88 120 VAL A CA 1
ATOM 916 C C . VAL A 1 120 ? 28.617 1.387 -8.987 1.00 94.88 120 VAL A C 1
ATOM 918 O O . VAL A 1 120 ? 28.903 0.919 -7.888 1.00 94.88 120 VAL A O 1
ATOM 921 N N . ALA A 1 121 ? 27.525 1.001 -9.654 1.00 89.88 121 ALA A N 1
ATOM 922 C CA . ALA A 1 121 ? 26.517 0.077 -9.124 1.00 89.88 121 ALA A CA 1
ATOM 923 C C . ALA A 1 121 ? 27.078 -1.315 -8.765 1.00 89.88 121 ALA A C 1
ATOM 925 O O . ALA A 1 121 ? 26.492 -2.036 -7.959 1.00 89.88 121 ALA A O 1
ATOM 926 N N . LEU A 1 122 ? 28.211 -1.705 -9.357 1.00 90.94 122 LEU A N 1
ATOM 927 C CA . LEU A 1 122 ? 28.931 -2.946 -9.059 1.00 90.94 122 LEU A CA 1
ATOM 928 C C . LEU A 1 122 ? 30.050 -2.778 -8.015 1.00 90.94 122 LEU A C 1
ATOM 930 O O . LEU A 1 122 ? 30.772 -3.742 -7.756 1.00 90.94 122 LEU A O 1
ATOM 934 N N . GLY A 1 123 ? 30.249 -1.578 -7.462 1.00 92.88 123 GLY A N 1
ATOM 935 C CA . GLY A 1 123 ? 31.341 -1.274 -6.531 1.00 92.88 123 GLY A CA 1
ATOM 936 C C . GLY A 1 123 ? 32.733 -1.296 -7.175 1.00 92.88 123 GLY A C 1
ATOM 937 O O . GLY A 1 123 ? 33.731 -1.510 -6.492 1.00 92.88 123 GLY A O 1
ATOM 938 N N . LYS A 1 124 ? 32.816 -1.122 -8.500 1.00 96.00 124 LYS A N 1
ATOM 939 C CA . LYS A 1 124 ? 34.060 -1.187 -9.293 1.00 96.00 124 LYS A CA 1
ATOM 940 C C . LYS A 1 124 ? 34.613 0.183 -9.690 1.00 96.00 124 LYS A C 1
ATOM 942 O O . LYS A 1 124 ? 35.675 0.247 -10.305 1.00 96.00 124 LYS A O 1
ATOM 947 N N . ALA A 1 125 ? 33.899 1.260 -9.381 1.00 96.06 125 ALA A N 1
ATOM 948 C CA . ALA A 1 125 ? 34.306 2.637 -9.633 1.00 96.06 125 ALA A CA 1
ATOM 949 C C . ALA A 1 125 ? 33.789 3.547 -8.503 1.00 96.06 125 ALA A C 1
ATOM 951 O O . ALA A 1 125 ? 32.768 3.214 -7.897 1.00 96.06 125 ALA A O 1
ATOM 952 N N . PRO A 1 126 ? 34.475 4.665 -8.203 1.00 94.94 126 PRO A N 1
ATOM 953 C CA . PRO A 1 126 ? 33.988 5.640 -7.234 1.00 94.94 126 PRO A CA 1
ATOM 954 C C . PRO A 1 126 ? 32.730 6.348 -7.746 1.00 94.94 126 PRO A C 1
ATOM 956 O O . PRO A 1 126 ? 32.541 6.515 -8.949 1.00 94.94 126 PRO A O 1
ATOM 959 N N . GLU A 1 127 ? 31.881 6.784 -6.822 1.00 90.69 127 GLU A N 1
ATOM 960 C CA . GLU A 1 127 ? 30.673 7.534 -7.153 1.00 90.69 127 GLU A CA 1
ATOM 961 C C . GLU A 1 127 ? 31.013 8.907 -7.754 1.00 90.69 127 GLU A C 1
ATOM 963 O O . GLU A 1 127 ? 31.922 9.603 -7.296 1.00 90.69 127 GLU A O 1
ATOM 968 N N . ILE A 1 128 ? 30.253 9.305 -8.777 1.00 88.12 128 ILE A N 1
ATOM 969 C CA . ILE A 1 128 ? 30.267 10.662 -9.327 1.00 88.12 128 ILE A CA 1
ATOM 970 C C . ILE A 1 128 ? 28.869 11.245 -9.145 1.00 88.12 128 ILE A C 1
ATOM 972 O O . ILE A 1 128 ? 27.927 10.814 -9.813 1.00 88.12 128 ILE A O 1
ATOM 976 N N . ALA A 1 129 ? 28.760 12.254 -8.279 1.00 85.00 129 ALA A N 1
ATOM 977 C CA . ALA A 1 129 ? 27.530 13.015 -8.106 1.00 85.00 129 ALA A CA 1
ATOM 978 C C . ALA A 1 129 ? 27.147 13.712 -9.420 1.00 85.00 129 ALA A C 1
ATOM 980 O O . ALA A 1 129 ? 27.975 14.366 -10.062 1.00 85.00 129 ALA A O 1
ATOM 981 N N . SER A 1 130 ? 25.887 13.578 -9.829 1.00 87.44 130 SER A N 1
ATOM 982 C CA . SER A 1 130 ? 25.378 14.190 -11.053 1.00 87.44 130 SER A CA 1
ATOM 983 C C . SER A 1 130 ? 23.901 14.549 -10.899 1.00 87.44 130 SER A C 1
ATOM 985 O O . SER A 1 130 ? 23.108 13.664 -10.586 1.00 87.44 130 SER A O 1
ATOM 987 N N . PRO A 1 131 ? 23.490 15.795 -11.211 1.00 86.06 131 PRO A N 1
ATOM 988 C CA . PRO A 1 131 ? 22.079 16.202 -11.171 1.00 86.06 131 PRO A CA 1
ATOM 989 C C . PRO A 1 131 ? 21.226 15.527 -12.262 1.00 86.06 131 PRO A C 1
ATOM 991 O O . PRO A 1 131 ? 20.008 15.686 -12.306 1.00 86.06 131 PRO A O 1
ATOM 994 N N . PHE A 1 132 ? 21.875 14.796 -13.172 1.00 91.75 132 PHE A N 1
ATOM 995 C CA . PHE A 1 132 ? 21.258 14.074 -14.283 1.00 91.75 132 PHE A CA 1
ATOM 996 C C . PHE A 1 132 ? 21.022 12.593 -13.976 1.00 91.75 132 PHE A C 1
ATOM 998 O O . PHE A 1 132 ? 20.529 11.858 -14.834 1.00 91.75 132 PHE A O 1
ATOM 1005 N N . ILE A 1 133 ? 21.387 12.136 -12.778 1.00 90.31 133 ILE A N 1
ATOM 1006 C CA . ILE A 1 133 ? 20.971 10.832 -12.267 1.00 90.31 133 ILE A CA 1
ATOM 1007 C C . ILE A 1 133 ? 19.579 11.032 -11.656 1.00 90.31 133 ILE A C 1
ATOM 1009 O O . ILE A 1 133 ? 19.435 11.854 -10.753 1.00 90.31 133 ILE A O 1
ATOM 1013 N N . PRO A 1 134 ? 18.539 10.334 -12.141 1.00 80.69 134 PRO A N 1
ATOM 1014 C CA . PRO A 1 134 ? 17.224 10.394 -11.536 1.00 80.69 134 PRO A CA 1
ATOM 1015 C C . PRO A 1 134 ? 17.305 9.721 -10.169 1.00 80.69 134 PRO A C 1
ATOM 1017 O O . PRO A 1 134 ? 17.420 8.498 -10.065 1.00 80.69 134 PRO A O 1
ATOM 1020 N N . GLU A 1 135 ? 17.265 10.533 -9.122 1.00 71.31 135 GLU A N 1
ATOM 1021 C CA . GLU A 1 135 ? 17.126 10.055 -7.758 1.00 71.31 135 GLU A CA 1
ATOM 1022 C C . GLU A 1 135 ? 15.698 9.543 -7.595 1.00 71.31 135 GLU A C 1
ATOM 1024 O O . GLU A 1 135 ? 14.746 10.301 -7.415 1.00 71.31 135 GLU A O 1
ATOM 1029 N N . THR A 1 136 ? 15.522 8.228 -7.703 1.00 59.09 136 THR A N 1
ATOM 1030 C CA . THR A 1 136 ? 14.354 7.614 -7.091 1.00 59.09 136 THR A CA 1
ATOM 1031 C C . THR A 1 136 ? 14.529 7.801 -5.601 1.00 59.09 136 THR A C 1
ATOM 1033 O O . THR A 1 136 ? 15.411 7.174 -5.009 1.00 59.09 136 THR A O 1
ATOM 1036 N N . ASP A 1 137 ? 13.709 8.659 -5.008 1.00 48.72 137 ASP A N 1
ATOM 1037 C CA . ASP A 1 137 ? 13.519 8.667 -3.570 1.00 48.72 137 ASP A CA 1
ATOM 1038 C C . ASP A 1 137 ? 12.913 7.298 -3.230 1.00 48.72 137 ASP A C 1
ATOM 1040 O O . ASP A 1 137 ? 11.707 7.076 -3.289 1.00 48.72 137 ASP A O 1
ATOM 1044 N N . THR A 1 138 ? 13.779 6.302 -3.025 1.00 45.94 138 THR A N 1
ATOM 1045 C CA . THR A 1 138 ? 13.416 4.882 -2.871 1.00 45.94 138 THR A CA 1
ATOM 1046 C C . THR A 1 138 ? 12.634 4.619 -1.588 1.00 45.94 138 THR A C 1
ATOM 1048 O O . THR A 1 138 ? 12.314 3.468 -1.286 1.00 45.94 138 THR A O 1
ATOM 1051 N N . ASN A 1 139 ? 12.278 5.682 -0.867 1.00 46.66 139 ASN A N 1
ATOM 1052 C CA . ASN A 1 139 ? 11.442 5.627 0.303 1.00 46.66 139 ASN A CA 1
ATOM 1053 C C . ASN A 1 139 ? 9.997 6.075 0.014 1.00 46.66 139 ASN A C 1
ATOM 1055 O O . ASN A 1 139 ? 9.107 5.364 0.429 1.00 46.66 139 ASN A O 1
ATOM 1059 N N . ALA A 1 140 ? 9.639 7.106 -0.749 1.00 47.34 140 ALA A N 1
ATOM 1060 C CA . ALA A 1 140 ? 8.202 7.428 -0.896 1.00 47.34 140 ALA A CA 1
ATOM 1061 C C . ALA A 1 140 ? 7.573 6.817 -2.173 1.00 47.34 140 ALA A C 1
ATOM 1063 O O . ALA A 1 140 ? 7.980 7.163 -3.285 1.00 47.34 140 ALA A O 1
ATOM 1064 N N . PRO A 1 141 ? 6.566 5.928 -2.077 1.00 55.47 141 PRO A N 1
ATOM 1065 C CA . PRO A 1 141 ? 5.782 5.517 -3.234 1.00 55.47 141 PRO A CA 1
ATOM 1066 C C . PRO A 1 141 ? 4.941 6.702 -3.717 1.00 55.47 141 PRO A C 1
ATOM 1068 O O . PRO A 1 141 ? 3.942 7.067 -3.109 1.00 55.47 141 PRO A O 1
ATOM 1071 N N . ASN A 1 142 ? 5.348 7.313 -4.830 1.00 65.38 142 ASN A N 1
ATOM 1072 C CA . ASN A 1 142 ? 4.644 8.460 -5.393 1.00 65.38 142 ASN A CA 1
ATOM 1073 C C . ASN A 1 142 ? 3.379 7.998 -6.143 1.00 65.38 142 ASN A C 1
ATOM 1075 O O . ASN A 1 142 ? 3.438 7.640 -7.323 1.00 65.38 142 ASN A O 1
ATOM 1079 N N . PHE A 1 143 ? 2.244 7.951 -5.444 1.00 77.44 143 PHE A N 1
ATOM 1080 C CA . PHE A 1 143 ? 0.945 7.628 -6.037 1.00 77.44 143 PHE A CA 1
ATOM 1081 C C . PHE A 1 143 ? 0.307 8.863 -6.675 1.00 77.44 143 PHE A C 1
ATOM 1083 O O . PHE A 1 143 ? 0.286 9.940 -6.084 1.00 77.44 143 PHE A O 1
ATOM 1090 N N . ALA A 1 144 ? -0.278 8.702 -7.865 1.00 78.56 144 ALA A N 1
ATOM 1091 C CA . ALA A 1 144 ? -0.816 9.822 -8.647 1.00 78.56 144 ALA A CA 1
ATOM 1092 C C . ALA A 1 144 ? -1.954 10.593 -7.943 1.00 78.56 144 ALA A C 1
ATOM 1094 O O . ALA A 1 144 ? -2.208 11.752 -8.266 1.00 78.56 144 ALA A O 1
ATOM 1095 N N . ASP A 1 145 ? -2.639 9.949 -7.001 1.00 81.06 145 ASP A N 1
ATOM 1096 C CA . ASP A 1 145 ? -3.781 10.464 -6.244 1.00 81.06 145 ASP A CA 1
ATOM 1097 C C . ASP A 1 145 ? -3.475 10.697 -4.752 1.00 81.06 145 ASP A C 1
ATOM 1099 O O . ASP A 1 145 ? -4.383 11.006 -3.980 1.00 81.06 145 ASP A O 1
ATOM 1103 N N . LEU A 1 146 ? -2.211 10.578 -4.330 1.00 83.38 146 LEU A N 1
ATOM 1104 C CA . LEU A 1 146 ? -1.793 10.839 -2.955 1.00 83.38 146 LEU A CA 1
ATOM 1105 C C . LEU A 1 146 ? -0.916 12.091 -2.900 1.00 83.38 146 LEU A C 1
ATOM 1107 O O . LEU A 1 146 ? 0.284 12.058 -3.139 1.00 83.38 146 LEU A O 1
ATOM 1111 N N . SER A 1 147 ? -1.529 13.226 -2.571 1.00 77.12 147 SER A N 1
ATOM 1112 C CA . SER A 1 147 ? -0.788 14.472 -2.357 1.00 77.12 147 SER A CA 1
ATOM 1113 C C . SER A 1 147 ? 0.077 14.397 -1.093 1.00 77.12 147 SER A C 1
ATOM 1115 O O . SER A 1 147 ? -0.406 13.951 -0.057 1.00 77.12 147 SER A O 1
ATOM 1117 N N . ASN A 1 148 ? 1.269 15.006 -1.107 1.00 70.94 148 ASN A N 1
ATOM 1118 C CA . ASN A 1 148 ? 2.091 15.232 0.099 1.00 70.94 148 ASN A CA 1
ATOM 1119 C C . ASN A 1 148 ? 1.395 16.092 1.176 1.00 70.94 148 ASN A C 1
ATOM 1121 O O . ASN A 1 148 ? 1.907 16.255 2.277 1.00 70.94 148 ASN A O 1
ATOM 1125 N N . ARG A 1 149 ? 0.238 16.693 0.865 1.00 74.56 149 ARG A N 1
ATOM 1126 C CA . ARG A 1 149 ? -0.613 17.412 1.830 1.00 74.56 149 ARG A CA 1
ATOM 1127 C C . ARG A 1 149 ? -1.737 16.547 2.400 1.00 74.56 149 ARG A C 1
ATOM 1129 O O . ARG A 1 149 ? -2.486 17.016 3.256 1.00 74.56 149 ARG A O 1
ATOM 1136 N N . HIS A 1 150 ? -1.905 15.327 1.898 1.00 85.25 150 HIS A N 1
ATOM 1137 C CA . HIS A 1 150 ? -2.908 14.403 2.393 1.00 85.25 150 HIS A CA 1
ATOM 1138 C C . HIS A 1 150 ? -2.554 13.999 3.826 1.00 85.25 150 HIS A C 1
ATOM 1140 O O . HIS A 1 150 ? -1.426 13.614 4.114 1.00 85.25 150 HIS A O 1
ATOM 1146 N N . TRP A 1 151 ? -3.523 14.058 4.739 1.00 90.69 151 TRP A N 1
ATOM 1147 C CA . TRP A 1 151 ? -3.270 13.888 6.174 1.00 90.69 151 TRP A CA 1
ATOM 1148 C C . TRP A 1 151 ? -2.673 12.527 6.553 1.00 90.69 151 TRP A C 1
ATOM 1150 O O . TRP A 1 151 ? -2.042 12.398 7.598 1.00 90.69 151 TRP A O 1
ATOM 1160 N N . ALA A 1 152 ? -2.922 11.517 5.717 1.00 95.38 152 ALA A N 1
ATOM 1161 C CA . ALA A 1 152 ? -2.467 10.154 5.935 1.00 95.38 152 ALA A CA 1
ATOM 1162 C C . ALA A 1 152 ? -1.165 9.790 5.195 1.00 95.38 152 ALA A C 1
ATOM 1164 O O . ALA A 1 152 ? -0.770 8.628 5.260 1.00 95.38 152 ALA A O 1
ATOM 1165 N N . VAL A 1 153 ? -0.534 10.724 4.467 1.00 86.75 153 VAL A N 1
ATOM 1166 C CA . VAL A 1 153 ? 0.576 10.412 3.541 1.00 86.75 153 VAL A CA 1
ATOM 1167 C C . VAL A 1 153 ? 1.730 9.685 4.233 1.00 86.75 153 VAL A C 1
ATOM 1169 O O . VAL A 1 153 ? 2.066 8.582 3.823 1.00 86.75 153 VAL A O 1
ATOM 1172 N N . ASP A 1 154 ? 2.219 10.193 5.365 1.00 85.62 154 ASP A N 1
ATOM 1173 C CA . ASP A 1 154 ? 3.360 9.594 6.074 1.00 85.62 154 ASP A CA 1
ATOM 1174 C C . ASP A 1 154 ? 3.064 8.168 6.578 1.00 85.62 154 ASP A C 1
ATOM 1176 O O . ASP A 1 154 ? 3.922 7.277 6.550 1.00 85.62 154 ASP A O 1
ATOM 1180 N N . TYR A 1 155 ? 1.821 7.930 7.015 1.00 95.25 155 TYR A N 1
ATOM 1181 C CA . TYR A 1 155 ? 1.363 6.610 7.449 1.00 95.25 155 TYR A CA 1
ATOM 1182 C C . TYR A 1 155 ? 1.338 5.633 6.272 1.00 95.25 155 TYR A C 1
ATOM 1184 O O . TYR A 1 155 ? 1.812 4.503 6.387 1.00 95.25 155 TYR A O 1
ATOM 1192 N N . ILE A 1 156 ? 0.784 6.072 5.140 1.00 93.88 156 ILE A N 1
ATOM 1193 C CA . ILE A 1 156 ? 0.669 5.276 3.917 1.00 93.88 156 ILE A CA 1
ATOM 1194 C C . ILE A 1 156 ? 2.059 4.947 3.373 1.00 93.88 156 ILE A C 1
ATOM 1196 O O . ILE A 1 156 ? 2.361 3.770 3.166 1.00 93.88 156 ILE A O 1
ATOM 1200 N N . ASP A 1 157 ? 2.909 5.958 3.210 1.00 84.25 157 ASP A N 1
ATOM 1201 C CA . ASP A 1 157 ? 4.251 5.817 2.653 1.00 84.25 157 ASP A CA 1
ATOM 1202 C C . ASP A 1 157 ? 5.071 4.824 3.463 1.00 84.25 157 ASP A C 1
ATOM 1204 O O . ASP A 1 157 ? 5.654 3.900 2.898 1.00 84.25 157 ASP A O 1
ATOM 1208 N N . THR A 1 158 ? 5.035 4.926 4.793 1.00 84.94 158 THR A N 1
ATOM 1209 C CA . THR A 1 158 ? 5.774 3.996 5.651 1.00 84.94 158 THR A CA 1
ATOM 1210 C C . THR A 1 158 ? 5.269 2.559 5.512 1.00 84.94 158 THR A C 1
ATOM 1212 O O . THR A 1 158 ? 6.069 1.628 5.414 1.00 84.94 158 THR A O 1
ATOM 1215 N N . LEU A 1 159 ? 3.952 2.335 5.494 1.00 89.00 159 LEU A N 1
ATOM 1216 C CA . LEU A 1 159 ? 3.407 0.978 5.363 1.00 89.00 159 LEU A CA 1
ATOM 1217 C C . LEU A 1 159 ? 3.714 0.362 3.992 1.00 89.00 159 LEU A C 1
ATOM 1219 O O . LEU A 1 159 ? 3.969 -0.843 3.903 1.00 89.00 159 LEU A O 1
ATOM 1223 N N . VAL A 1 160 ? 3.735 1.174 2.934 1.00 86.00 160 VAL A N 1
ATOM 1224 C CA . VAL A 1 160 ? 4.097 0.720 1.587 1.00 86.00 160 VAL A CA 1
ATOM 1225 C C . VAL A 1 160 ? 5.606 0.474 1.467 1.00 86.00 160 VAL A C 1
ATOM 1227 O O . VAL A 1 160 ? 6.001 -0.554 0.919 1.00 86.00 160 VAL A O 1
ATOM 1230 N N . GLN A 1 161 ? 6.460 1.318 2.058 1.00 78.25 161 GLN A N 1
ATOM 1231 C CA . GLN A 1 161 ? 7.914 1.088 2.155 1.00 78.25 161 GLN A CA 1
ATOM 1232 C C . GLN A 1 161 ? 8.254 -0.251 2.803 1.00 78.25 161 GLN A C 1
ATOM 1234 O O . GLN A 1 161 ? 9.168 -0.955 2.369 1.00 78.25 161 GLN A O 1
ATOM 1239 N N . LYS A 1 162 ? 7.513 -0.606 3.856 1.00 78.75 162 LYS A N 1
ATOM 1240 C CA . LYS A 1 162 ? 7.666 -1.880 4.566 1.00 78.75 162 LYS A CA 1
ATOM 1241 C C . LYS A 1 162 ? 7.112 -3.074 3.783 1.00 78.75 162 LYS A C 1
ATOM 1243 O O . LYS A 1 162 ? 7.346 -4.209 4.187 1.00 78.75 162 LYS A O 1
ATOM 1248 N N . GLY A 1 163 ? 6.407 -2.838 2.675 1.00 77.25 163 GLY A N 1
ATOM 1249 C CA . GLY A 1 163 ? 5.782 -3.874 1.855 1.00 77.25 163 GLY A CA 1
ATOM 1250 C C . GLY A 1 163 ? 4.511 -4.468 2.465 1.00 77.25 163 GLY A C 1
ATOM 1251 O O . GLY A 1 163 ? 4.056 -5.514 2.012 1.00 77.25 163 GLY A O 1
ATOM 1252 N N . TRP A 1 164 ? 3.934 -3.831 3.489 1.00 84.81 164 TRP A N 1
ATOM 1253 C CA . TRP A 1 164 ? 2.714 -4.302 4.164 1.00 84.81 164 TRP A CA 1
ATOM 1254 C C . TRP A 1 164 ? 1.438 -3.787 3.506 1.00 84.81 164 TRP A C 1
ATOM 1256 O O . TRP A 1 164 ? 0.355 -4.330 3.717 1.00 84.81 164 TRP A O 1
ATOM 1266 N N . LEU A 1 165 ? 1.568 -2.746 2.689 1.00 86.56 165 LEU A N 1
ATOM 1267 C CA . LEU A 1 165 ? 0.488 -2.181 1.907 1.00 86.56 165 LEU A CA 1
ATOM 1268 C C . LEU A 1 165 ? 0.972 -1.898 0.486 1.00 86.56 165 LEU A C 1
ATOM 1270 O O . LEU A 1 165 ? 2.161 -1.721 0.240 1.00 86.56 165 LEU A O 1
ATOM 1274 N N . SER A 1 166 ? 0.046 -1.862 -0.464 1.00 82.69 166 SER A N 1
ATOM 1275 C CA . SER A 1 166 ? 0.334 -1.518 -1.855 1.00 82.69 166 SER A CA 1
ATOM 1276 C C . SER A 1 166 ? -0.794 -0.676 -2.447 1.00 82.69 166 SER A C 1
ATOM 1278 O O . SER A 1 166 ? -1.937 -0.698 -1.965 1.00 82.69 166 SER A O 1
ATOM 1280 N N . GLY A 1 167 ? -0.449 0.103 -3.472 1.00 81.06 167 GLY A N 1
ATOM 1281 C CA . GLY A 1 167 ? -1.421 0.748 -4.348 1.00 81.06 167 GLY A CA 1
ATOM 1282 C C . GLY A 1 167 ? -1.885 -0.179 -5.468 1.00 81.06 167 GLY A C 1
ATOM 1283 O O . GLY A 1 167 ? -1.638 -1.386 -5.471 1.00 81.06 167 GLY A O 1
ATOM 1284 N N . PHE A 1 168 ? -2.578 0.400 -6.433 1.00 79.06 168 PHE A N 1
ATOM 1285 C CA . PHE A 1 168 ? -3.171 -0.296 -7.560 1.00 79.06 168 PHE A CA 1
ATOM 1286 C C . PHE A 1 168 ? -2.262 -0.233 -8.793 1.00 79.06 168 PHE A C 1
ATOM 1288 O O . PHE A 1 168 ? -1.365 0.601 -8.906 1.00 79.06 168 PHE A O 1
ATOM 1295 N N . ARG A 1 169 ? -2.510 -1.129 -9.758 1.00 73.50 169 ARG A N 1
ATOM 1296 C CA . ARG A 1 169 ? -1.715 -1.236 -10.999 1.00 73.50 169 ARG A CA 1
ATOM 1297 C C . ARG A 1 169 ? -1.744 0.026 -11.866 1.00 73.50 169 ARG A C 1
ATOM 1299 O O . ARG A 1 169 ? -0.885 0.179 -12.725 1.00 73.50 169 ARG A O 1
ATOM 1306 N N . ASP A 1 170 ? -2.734 0.888 -11.668 1.00 71.06 170 ASP A N 1
ATOM 1307 C CA . ASP A 1 170 ? -2.879 2.172 -12.359 1.00 71.06 170 ASP A CA 1
ATOM 1308 C C . ASP A 1 170 ? -2.010 3.292 -11.749 1.00 71.06 170 ASP A C 1
ATOM 1310 O O . ASP A 1 170 ? -2.011 4.408 -12.263 1.00 71.06 170 ASP A O 1
ATOM 1314 N N . GLY A 1 171 ? -1.247 3.004 -10.687 1.00 70.62 171 GLY A N 1
ATOM 1315 C CA . GLY A 1 171 ? -0.395 3.975 -9.999 1.00 70.62 171 GLY A CA 1
ATOM 1316 C C . GLY A 1 171 ? -1.116 4.813 -8.939 1.00 70.62 171 GLY A C 1
ATOM 1317 O O . GLY A 1 171 ? -0.540 5.784 -8.451 1.00 70.62 171 GLY A O 1
ATOM 1318 N N . THR A 1 172 ? -2.352 4.457 -8.579 1.00 82.88 172 THR A N 1
ATOM 1319 C CA . THR A 1 172 ? -3.124 5.106 -7.507 1.00 82.88 172 THR A CA 1
ATOM 1320 C C . THR A 1 172 ? -2.997 4.366 -6.176 1.00 82.88 172 THR A C 1
ATOM 1322 O O . THR A 1 172 ? -2.775 3.154 -6.143 1.00 82.88 172 THR A O 1
ATOM 1325 N N . PHE A 1 173 ? -3.168 5.066 -5.057 1.00 90.00 173 PHE A N 1
ATOM 1326 C CA . PHE A 1 173 ? -3.343 4.470 -3.734 1.00 90.00 173 PHE A CA 1
ATOM 1327 C C . PHE A 1 173 ? -4.804 4.422 -3.304 1.00 90.00 173 PHE A C 1
ATOM 1329 O O . PHE A 1 173 ? -5.180 3.501 -2.580 1.00 90.00 173 PHE A O 1
ATOM 1336 N N . ARG A 1 174 ? -5.613 5.389 -3.737 1.00 95.06 174 ARG A N 1
ATOM 1337 C CA . ARG A 1 174 ? -7.017 5.604 -3.376 1.00 95.06 174 ARG A CA 1
ATOM 1338 C C . ARG A 1 174 ? -7.212 5.778 -1.868 1.00 95.06 174 ARG A C 1
ATOM 1340 O O . ARG A 1 174 ? -7.845 4.937 -1.230 1.00 95.06 174 ARG A O 1
ATOM 1347 N N . PRO A 1 175 ? -6.617 6.823 -1.258 1.00 96.44 175 PRO A N 1
ATOM 1348 C CA . PRO A 1 175 ? -6.618 6.991 0.197 1.00 96.44 175 PRO A CA 1
ATOM 1349 C C . PRO A 1 175 ? -8.022 7.148 0.787 1.00 96.44 175 PRO A C 1
ATOM 1351 O O . PRO A 1 175 ? -8.276 6.655 1.887 1.00 96.44 175 PRO A O 1
ATOM 1354 N N . ASP A 1 176 ? -8.931 7.780 0.049 1.00 96.25 176 ASP A N 1
ATOM 1355 C CA . ASP A 1 176 ? -10.298 8.054 0.495 1.00 96.25 176 ASP A CA 1
ATOM 1356 C C . ASP A 1 176 ? -11.304 6.960 0.103 1.00 96.25 176 ASP A C 1
ATOM 1358 O O . ASP A 1 176 ? -12.445 6.974 0.569 1.00 96.25 176 ASP A O 1
ATOM 1362 N N . ASP A 1 177 ? -10.879 5.969 -0.687 1.00 97.25 177 ASP A N 1
ATOM 1363 C CA . ASP A 1 177 ? -11.722 4.828 -1.035 1.00 97.25 177 ASP A CA 1
ATOM 1364 C C . ASP A 1 177 ? -11.841 3.849 0.144 1.00 97.25 177 ASP A C 1
ATOM 1366 O O . ASP A 1 177 ? -10.902 3.699 0.942 1.00 97.25 177 ASP A O 1
ATOM 1370 N N . PRO A 1 178 ? -12.965 3.118 0.252 1.00 97.81 178 PRO A N 1
ATOM 1371 C CA . PRO A 1 178 ? -13.112 2.069 1.248 1.00 97.81 178 PRO A CA 1
ATOM 1372 C C . PRO A 1 178 ? -12.075 0.951 1.083 1.00 97.81 178 PRO A C 1
ATOM 1374 O O . PRO A 1 178 ? -11.796 0.494 -0.027 1.00 97.81 178 PRO A O 1
ATOM 1377 N N . MET A 1 179 ? -11.539 0.454 2.199 1.00 97.44 179 MET A N 1
ATOM 1378 C CA . MET A 1 179 ? -10.712 -0.756 2.189 1.00 97.44 179 MET A CA 1
ATOM 1379 C C . MET A 1 179 ? -11.600 -2.008 2.258 1.00 97.44 179 MET A C 1
ATOM 1381 O O . MET A 1 179 ? -12.570 -2.059 3.011 1.00 97.44 179 MET A O 1
ATOM 1385 N N . THR A 1 180 ? -11.276 -3.042 1.483 1.00 97.19 180 THR A N 1
ATOM 1386 C CA . THR A 1 180 ? -11.979 -4.337 1.562 1.00 97.19 180 THR A CA 1
ATOM 1387 C C . THR A 1 180 ? -11.462 -5.192 2.719 1.00 97.19 180 THR A C 1
ATOM 1389 O O . THR A 1 180 ? -10.310 -5.062 3.146 1.00 97.19 180 THR A O 1
ATOM 1392 N N . ARG A 1 181 ? -12.284 -6.129 3.197 1.00 97.62 181 ARG A N 1
ATOM 1393 C CA . ARG A 1 181 ? -11.900 -7.078 4.256 1.00 97.62 181 ARG A CA 1
ATOM 1394 C C . ARG A 1 181 ? -10.683 -7.935 3.884 1.00 97.62 181 ARG A C 1
ATOM 1396 O O . ARG A 1 181 ? -9.829 -8.167 4.737 1.00 97.62 181 ARG A O 1
ATOM 1403 N N . ALA A 1 182 ? -10.550 -8.354 2.622 1.00 96.69 182 ALA A N 1
ATOM 1404 C CA . ALA A 1 182 ? -9.375 -9.097 2.157 1.00 96.69 182 ALA A CA 1
ATOM 1405 C C . ALA A 1 182 ? -8.097 -8.244 2.146 1.00 96.69 182 ALA A C 1
ATOM 1407 O O . ALA A 1 182 ? -7.050 -8.706 2.594 1.00 96.69 182 ALA A O 1
ATOM 1408 N N . GLN A 1 183 ? -8.168 -6.990 1.684 1.00 96.12 183 GLN A N 1
ATOM 1409 C CA . GLN A 1 183 ? -7.022 -6.069 1.736 1.00 96.12 183 GLN A CA 1
ATOM 1410 C C . GLN A 1 183 ? -6.583 -5.796 3.176 1.00 96.12 183 GLN A C 1
ATOM 1412 O O . GLN A 1 183 ? -5.387 -5.747 3.457 1.00 96.12 183 GLN A O 1
ATOM 1417 N N . PHE A 1 184 ? -7.540 -5.666 4.094 1.00 98.19 184 PHE A N 1
ATOM 1418 C CA . PHE A 1 184 ? -7.229 -5.493 5.504 1.00 98.19 184 PHE A CA 1
ATOM 1419 C C . PHE A 1 184 ? -6.543 -6.731 6.097 1.00 98.19 184 PHE A C 1
ATOM 1421 O O . PHE A 1 184 ? -5.553 -6.586 6.806 1.00 98.19 184 PHE A O 1
ATOM 1428 N N . ALA A 1 185 ? -6.988 -7.945 5.751 1.00 97.75 185 ALA A N 1
ATOM 1429 C CA . ALA A 1 185 ? -6.329 -9.181 6.183 1.00 97.75 185 ALA A CA 1
ATOM 1430 C C . ALA A 1 185 ? -4.855 -9.246 5.740 1.00 97.75 185 ALA A C 1
ATOM 1432 O O . ALA A 1 185 ? -3.994 -9.582 6.550 1.00 97.75 185 ALA A O 1
ATOM 1433 N N . VAL A 1 186 ? -4.554 -8.864 4.490 1.00 95.12 186 VAL A N 1
ATOM 1434 C CA . VAL A 1 186 ? -3.170 -8.760 3.983 1.00 95.12 186 VAL A CA 1
ATOM 1435 C C . VAL A 1 186 ? -2.347 -7.804 4.835 1.00 95.12 186 VAL A C 1
ATOM 1437 O O . VAL A 1 186 ? -1.245 -8.154 5.249 1.00 95.12 186 VAL A O 1
ATOM 1440 N N . LEU A 1 187 ? -2.889 -6.613 5.106 1.00 97.75 187 LEU A N 1
ATOM 1441 C CA . LEU A 1 187 ? -2.197 -5.597 5.890 1.00 97.75 187 LEU A CA 1
ATOM 1442 C C . LEU A 1 187 ? -1.904 -6.095 7.308 1.00 97.75 187 LEU A C 1
ATOM 1444 O O . LEU A 1 187 ? -0.783 -5.939 7.778 1.00 97.75 187 LEU A O 1
ATOM 1448 N N . LEU A 1 188 ? -2.871 -6.724 7.978 1.00 97.88 188 LEU A N 1
ATOM 1449 C CA . LEU A 1 188 ? -2.684 -7.249 9.334 1.00 97.88 188 LEU A CA 1
ATOM 1450 C C . LEU A 1 188 ? -1.631 -8.358 9.381 1.00 97.88 188 LEU A C 1
ATOM 1452 O O . LEU A 1 188 ? -0.753 -8.327 10.239 1.00 97.88 188 LEU A O 1
ATOM 1456 N N . VAL A 1 189 ? -1.695 -9.314 8.454 1.00 96.31 189 VAL A N 1
ATOM 1457 C CA . VAL A 1 189 ? -0.729 -10.417 8.381 1.00 96.31 189 VAL A CA 1
ATOM 1458 C C . VAL A 1 189 ? 0.667 -9.891 8.069 1.00 96.31 189 VAL A C 1
ATOM 1460 O O . VAL A 1 189 ? 1.604 -10.207 8.794 1.00 96.31 189 VAL A O 1
ATOM 1463 N N . GLY A 1 190 ? 0.810 -9.039 7.051 1.00 93.62 190 GLY A N 1
ATOM 1464 C CA . GLY A 1 190 ? 2.103 -8.458 6.693 1.00 93.62 190 GLY A CA 1
ATOM 1465 C C . GLY A 1 190 ? 2.688 -7.613 7.825 1.00 93.62 190 GLY A C 1
ATOM 1466 O O . GLY A 1 190 ? 3.869 -7.738 8.148 1.00 93.62 190 GLY A O 1
ATOM 1467 N N . ALA A 1 191 ? 1.857 -6.787 8.463 1.00 95.50 191 ALA A N 1
ATOM 1468 C CA . ALA A 1 191 ? 2.287 -5.910 9.541 1.00 95.50 191 ALA A CA 1
ATOM 1469 C C . ALA A 1 191 ? 2.668 -6.682 10.805 1.00 95.50 191 ALA A C 1
ATOM 1471 O O . ALA A 1 191 ? 3.693 -6.364 11.402 1.00 95.50 191 ALA A O 1
ATOM 1472 N N . PHE A 1 192 ? 1.883 -7.674 11.234 1.00 95.62 192 PHE A N 1
ATOM 1473 C CA . PHE A 1 192 ? 2.027 -8.283 12.561 1.00 95.62 192 PHE A CA 1
ATOM 1474 C C . PHE A 1 192 ? 2.631 -9.688 12.574 1.00 95.62 192 PHE A C 1
ATOM 1476 O O . PHE A 1 192 ? 3.110 -10.073 13.636 1.00 95.62 192 PHE A O 1
ATOM 1483 N N . ASP A 1 193 ? 2.641 -10.408 11.449 1.00 93.88 193 ASP A N 1
ATOM 1484 C CA . ASP A 1 193 ? 3.048 -11.822 11.347 1.00 93.88 193 ASP A CA 1
ATOM 1485 C C . ASP A 1 193 ? 2.547 -12.686 12.529 1.00 93.88 193 ASP A C 1
ATOM 1487 O O . ASP A 1 193 ? 3.335 -13.245 13.298 1.00 93.88 193 ASP A O 1
ATOM 1491 N N . PRO A 1 194 ? 1.225 -12.701 12.794 1.00 93.44 194 PRO A N 1
ATOM 1492 C CA . PRO A 1 194 ? 0.724 -13.205 14.061 1.00 93.44 194 PRO A CA 1
ATOM 1493 C C . PRO A 1 194 ? 0.616 -14.741 14.092 1.00 93.44 194 PRO A C 1
ATOM 1495 O O . PRO A 1 194 ? 0.230 -15.365 13.098 1.00 93.44 194 PRO A O 1
ATOM 1498 N N . PRO A 1 195 ? 0.859 -15.378 15.254 1.00 95.19 195 PRO A N 1
ATOM 1499 C CA . PRO A 1 195 ? 0.704 -16.820 15.400 1.00 95.19 195 PRO A CA 1
ATOM 1500 C C . PRO A 1 195 ? -0.773 -17.239 15.378 1.00 95.19 195 PRO A C 1
ATOM 1502 O O . PRO A 1 195 ? -1.673 -16.486 15.753 1.00 95.19 195 PRO A O 1
ATOM 1505 N N . ALA A 1 196 ? -1.028 -18.491 14.992 1.00 97.06 196 ALA A N 1
ATOM 1506 C CA . ALA A 1 196 ? -2.366 -19.071 15.045 1.00 97.06 196 ALA A CA 1
ATOM 1507 C C . ALA A 1 196 ? -2.800 -19.367 16.494 1.00 97.06 196 ALA A C 1
ATOM 1509 O O . ALA A 1 196 ? -2.098 -20.068 17.219 1.00 97.06 196 ALA A O 1
ATOM 1510 N N . LYS A 1 197 ? -3.995 -18.900 16.868 1.00 96.94 197 LYS A N 1
ATOM 1511 C CA . LYS A 1 197 ? -4.641 -19.092 18.179 1.00 96.94 197 LYS A CA 1
ATOM 1512 C C . LYS A 1 197 ? -5.887 -19.981 18.115 1.00 96.94 197 LYS A C 1
ATOM 1514 O O . LYS A 1 197 ? -6.215 -20.649 19.088 1.00 96.94 197 LYS A O 1
ATOM 1519 N N . ARG A 1 198 ? -6.548 -20.047 16.953 1.00 96.31 198 ARG A N 1
ATOM 1520 C CA . ARG A 1 198 ? -7.723 -20.904 16.710 1.00 96.31 198 ARG A CA 1
ATOM 1521 C C . ARG A 1 198 ? -7.565 -21.791 15.464 1.00 96.31 198 ARG A C 1
ATOM 1523 O O . ARG A 1 198 ? -6.757 -21.467 14.584 1.00 96.31 198 ARG A O 1
ATOM 1530 N N . PRO A 1 199 ? -8.292 -22.925 15.368 1.00 97.31 199 PRO A N 1
ATOM 1531 C CA . PRO A 1 199 ? -8.265 -23.787 14.184 1.00 97.31 199 PRO A CA 1
ATOM 1532 C C . PRO A 1 199 ? -8.811 -23.069 12.944 1.00 97.31 199 PRO A C 1
ATOM 1534 O O . PRO A 1 199 ? -9.585 -22.124 13.057 1.00 97.31 199 PRO A O 1
ATOM 1537 N N . ALA A 1 200 ? -8.414 -23.529 11.755 1.00 95.69 200 ALA A N 1
ATOM 1538 C CA . ALA A 1 200 ? -8.928 -23.017 10.484 1.00 95.69 200 ALA A CA 1
ATOM 1539 C C . ALA A 1 200 ? -10.404 -23.392 10.267 1.00 95.69 200 ALA A C 1
ATOM 1541 O O . ALA A 1 200 ? -10.868 -24.424 10.754 1.00 95.69 200 ALA A O 1
ATOM 1542 N N . VAL A 1 201 ? -11.111 -22.591 9.469 1.00 95.69 201 VAL A N 1
ATOM 1543 C CA . VAL A 1 201 ? -12.469 -22.889 8.979 1.00 95.69 201 VAL A CA 1
ATOM 1544 C C . VAL A 1 201 ? -12.525 -22.691 7.472 1.00 95.69 201 VAL A C 1
ATOM 1546 O O . VAL A 1 201 ? -11.757 -21.908 6.929 1.00 95.69 201 VAL A O 1
ATOM 1549 N N . SER A 1 202 ? -13.433 -23.371 6.777 1.00 95.25 202 SER A N 1
ATOM 1550 C CA . SER A 1 202 ? -13.649 -23.128 5.344 1.00 95.25 202 SER A CA 1
ATOM 1551 C C . SER A 1 202 ? -14.759 -22.100 5.152 1.00 95.25 202 SER A C 1
ATOM 1553 O O . SER A 1 202 ? -15.903 -22.368 5.519 1.00 95.25 202 SER A O 1
ATOM 1555 N N . PHE A 1 203 ? -14.428 -20.942 4.578 1.00 97.94 203 PHE A N 1
ATOM 1556 C CA . PHE A 1 203 ? -15.425 -19.949 4.183 1.00 97.94 203 PHE A CA 1
ATOM 1557 C C . PHE A 1 203 ? -16.004 -20.299 2.811 1.00 97.94 203 PHE A C 1
ATOM 1559 O O . PHE A 1 203 ? -15.262 -20.619 1.882 1.00 97.94 203 PHE A O 1
ATOM 1566 N N . ARG A 1 204 ? -17.329 -20.241 2.678 1.00 97.25 204 ARG A N 1
ATOM 1567 C CA . ARG A 1 204 ? -18.062 -20.644 1.464 1.00 97.25 204 ARG A CA 1
ATOM 1568 C C . ARG A 1 204 ? -17.743 -19.767 0.254 1.00 97.25 204 ARG A C 1
ATOM 1570 O O . ARG A 1 204 ? -17.806 -20.235 -0.877 1.00 97.25 204 ARG A O 1
ATOM 1577 N N . ASP A 1 205 ? -17.399 -18.514 0.500 1.00 97.75 205 ASP A N 1
ATOM 1578 C CA . ASP A 1 205 ? -17.138 -17.458 -0.478 1.00 97.75 205 ASP A CA 1
ATOM 1579 C C . ASP A 1 205 ? -15.639 -17.142 -0.649 1.00 97.75 205 ASP A C 1
ATOM 1581 O O . ASP A 1 205 ? -15.272 -16.220 -1.378 1.00 97.75 205 ASP A O 1
ATOM 1585 N N . VAL A 1 206 ? -14.759 -17.927 -0.016 1.00 97.75 206 VAL A N 1
ATOM 1586 C CA . VAL A 1 206 ? -13.302 -17.833 -0.178 1.00 97.75 206 VAL A CA 1
ATOM 1587 C C . VAL A 1 206 ? -12.774 -19.165 -0.719 1.00 97.75 206 VAL A C 1
ATOM 1589 O O . VAL A 1 206 ? -12.277 -19.996 0.045 1.00 97.75 206 VAL A O 1
ATOM 1592 N N . PRO A 1 207 ? -12.882 -19.410 -2.039 1.00 96.12 207 PRO A N 1
ATOM 1593 C CA . PRO A 1 207 ? -12.289 -20.596 -2.648 1.00 96.12 207 PRO A CA 1
ATOM 1594 C C . PRO A 1 207 ? -10.763 -20.575 -2.491 1.00 96.12 207 PRO A C 1
ATOM 1596 O O . PRO A 1 207 ? -10.156 -19.509 -2.415 1.00 96.12 207 PRO A O 1
ATOM 1599 N N . SER A 1 208 ? -10.115 -21.742 -2.515 1.00 93.38 208 SER A N 1
ATOM 1600 C CA . SER A 1 208 ? -8.649 -21.846 -2.387 1.00 93.38 208 SER A CA 1
ATOM 1601 C C . SER A 1 208 ? -7.876 -21.098 -3.481 1.00 93.38 208 SER A C 1
ATOM 1603 O O . SER A 1 208 ? -6.730 -20.716 -3.272 1.00 93.38 208 SER A O 1
ATOM 1605 N N . SER A 1 209 ? -8.505 -20.855 -4.635 1.00 94.25 209 SER A N 1
ATOM 1606 C CA . SER A 1 209 ? -7.961 -20.051 -5.734 1.00 94.25 209 SER A CA 1
ATOM 1607 C C . SER A 1 209 ? -8.105 -18.539 -5.533 1.00 94.25 209 SER A C 1
ATOM 1609 O O . SER A 1 209 ? -7.611 -17.768 -6.356 1.00 94.25 209 SER A O 1
ATOM 1611 N N . PHE A 1 210 ? -8.820 -18.086 -4.499 1.00 95.19 210 PHE A N 1
ATOM 1612 C CA . PHE A 1 210 ? -8.922 -16.667 -4.186 1.00 95.19 210 PHE A CA 1
ATOM 1613 C C . PHE A 1 210 ? -7.544 -16.146 -3.769 1.00 95.19 210 PHE A C 1
ATOM 1615 O O . PHE A 1 210 ? -6.888 -16.723 -2.907 1.00 95.19 210 PHE A O 1
ATOM 1622 N N . TRP A 1 211 ? -7.113 -15.033 -4.364 1.00 88.06 211 TRP A N 1
ATOM 1623 C CA . TRP A 1 211 ? -5.763 -14.483 -4.191 1.00 88.06 211 TRP A CA 1
ATOM 1624 C C . TRP A 1 211 ? -5.381 -14.240 -2.719 1.00 88.06 211 TRP A C 1
ATOM 1626 O O . TRP A 1 211 ? -4.209 -14.306 -2.368 1.00 88.06 211 TRP A O 1
ATOM 1636 N N . GLY A 1 212 ? -6.373 -13.961 -1.867 1.00 92.19 212 GLY A N 1
ATOM 1637 C CA . GLY A 1 212 ? -6.198 -13.715 -0.440 1.00 92.19 212 GLY A CA 1
ATOM 1638 C C . GLY A 1 212 ? -6.546 -14.906 0.457 1.00 92.19 212 GLY A C 1
ATOM 1639 O O . GLY A 1 212 ? -6.636 -14.718 1.664 1.00 92.19 212 GLY A O 1
ATOM 1640 N N . ALA A 1 213 ? -6.799 -16.105 -0.081 1.00 96.38 213 ALA A N 1
ATOM 1641 C CA . ALA A 1 213 ? -7.335 -17.224 0.701 1.00 96.38 213 ALA A CA 1
ATOM 1642 C C . ALA A 1 213 ? -6.441 -17.589 1.896 1.00 96.38 213 ALA A C 1
ATOM 1644 O O . ALA A 1 213 ? -6.927 -17.734 3.017 1.00 96.38 213 ALA A O 1
ATOM 1645 N N . GLU A 1 214 ? -5.129 -17.682 1.672 1.00 95.88 214 GLU A N 1
ATOM 1646 C CA . GLU A 1 214 ? -4.168 -18.028 2.718 1.00 95.88 214 GLU A CA 1
ATOM 1647 C C . GLU A 1 214 ? -4.070 -16.938 3.794 1.00 95.88 214 GLU A C 1
ATOM 1649 O O . GLU A 1 214 ? -4.223 -17.222 4.980 1.00 95.88 214 GLU A O 1
ATOM 1654 N N . VAL A 1 215 ? -3.895 -15.677 3.393 1.00 96.00 215 VAL A N 1
ATOM 1655 C CA . VAL A 1 215 ? -3.786 -14.546 4.331 1.00 96.00 215 VAL A CA 1
ATOM 1656 C C . VAL A 1 215 ? -5.082 -14.309 5.111 1.00 96.00 215 VAL A C 1
ATOM 1658 O O . VAL A 1 215 ? -5.031 -13.968 6.290 1.00 96.00 215 VAL A O 1
ATOM 1661 N N . ILE A 1 216 ? -6.248 -14.566 4.511 1.00 98.19 216 ILE A N 1
ATOM 1662 C CA . ILE A 1 216 ? -7.535 -14.556 5.220 1.00 98.19 216 ILE A CA 1
ATOM 1663 C C . ILE A 1 216 ? -7.551 -15.638 6.303 1.00 98.19 216 ILE A C 1
ATOM 1665 O O . ILE A 1 216 ? -7.957 -15.358 7.431 1.00 98.19 216 ILE A O 1
ATOM 1669 N N . GLN A 1 217 ? -7.075 -16.852 6.005 1.00 97.69 217 GLN A N 1
ATOM 1670 C CA . GLN A 1 217 ? -6.965 -17.913 7.010 1.00 97.69 217 GLN A CA 1
ATOM 1671 C C . GLN A 1 217 ? -5.979 -17.558 8.119 1.00 97.69 217 GLN A C 1
ATOM 1673 O O . GLN A 1 217 ? -6.268 -17.820 9.284 1.00 97.69 217 GLN A O 1
ATOM 1678 N N . GLN A 1 218 ? -4.842 -16.945 7.795 1.00 97.94 218 GLN A N 1
ATOM 1679 C CA . GLN A 1 218 ? -3.867 -16.510 8.796 1.00 97.94 218 GLN A CA 1
ATOM 1680 C C . GLN A 1 218 ? -4.468 -15.442 9.726 1.00 97.94 218 GLN A C 1
ATOM 1682 O O . GLN A 1 218 ? -4.495 -15.642 10.941 1.00 97.94 218 GLN A O 1
ATOM 1687 N N . ALA A 1 219 ? -5.058 -14.376 9.172 1.00 98.06 219 ALA A N 1
ATOM 1688 C CA . ALA A 1 219 ? -5.736 -13.332 9.948 1.00 98.06 219 ALA A CA 1
ATOM 1689 C C . ALA A 1 219 ? -6.902 -13.888 10.781 1.00 98.06 219 ALA A C 1
ATOM 1691 O O . ALA A 1 219 ? -7.106 -13.481 11.928 1.00 98.06 219 ALA A O 1
ATOM 1692 N N . TYR A 1 220 ? -7.652 -14.846 10.225 1.00 98.25 220 TYR A N 1
ATOM 1693 C CA . TYR A 1 220 ? -8.708 -15.540 10.948 1.00 98.25 220 TYR A CA 1
ATOM 1694 C C . TYR A 1 220 ? -8.142 -16.307 12.134 1.00 98.25 220 TYR A C 1
ATOM 1696 O O . TYR A 1 220 ? -8.567 -16.078 13.262 1.00 98.25 220 TYR A O 1
ATOM 1704 N N . ARG A 1 221 ? -7.170 -17.191 11.914 1.00 98.19 221 ARG A N 1
ATOM 1705 C CA . ARG A 1 221 ? -6.594 -18.043 12.962 1.00 98.19 221 ARG A CA 1
ATOM 1706 C C . ARG A 1 221 ? -5.887 -17.250 14.052 1.00 98.19 221 ARG A C 1
ATOM 1708 O O . ARG A 1 221 ? -5.828 -17.729 15.177 1.00 98.19 221 ARG A O 1
ATOM 1715 N N . ALA A 1 222 ? -5.380 -16.068 13.730 1.00 98.00 222 ALA A N 1
ATOM 1716 C CA . ALA A 1 222 ? -4.771 -15.140 14.674 1.00 98.00 222 ALA A CA 1
ATOM 1717 C C . ALA A 1 222 ? -5.783 -14.278 15.457 1.00 98.00 222 ALA A C 1
ATOM 1719 O O . ALA A 1 222 ? -5.372 -13.433 16.246 1.00 98.00 222 ALA A O 1
ATOM 1720 N N . GLU A 1 223 ? -7.088 -14.477 15.235 1.00 97.12 223 GLU A N 1
ATOM 1721 C CA . GLU A 1 223 ? -8.191 -13.762 15.903 1.00 97.12 223 GLU A CA 1
ATOM 1722 C C . GLU A 1 223 ? -8.258 -12.258 15.610 1.00 97.12 223 GLU A C 1
ATOM 1724 O O . GLU A 1 223 ? -8.969 -11.515 16.281 1.00 97.12 223 GLU A O 1
ATOM 1729 N N . PHE A 1 224 ? -7.593 -11.813 14.542 1.00 97.50 224 PHE A N 1
ATOM 1730 C CA . PHE A 1 224 ? -7.734 -10.450 14.043 1.00 97.50 224 PHE A CA 1
ATOM 1731 C C . PHE A 1 224 ? -9.078 -10.242 13.347 1.00 97.50 224 PHE A C 1
ATOM 1733 O O . PHE A 1 224 ? -9.733 -9.235 13.556 1.00 97.50 224 PHE A O 1
ATOM 1740 N N . ILE A 1 225 ? -9.517 -11.166 12.491 1.00 95.88 225 ILE A N 1
ATOM 1741 C CA . ILE A 1 225 ? -10.771 -10.998 11.738 1.00 95.88 225 ILE A CA 1
ATOM 1742 C C . ILE A 1 225 ? -11.607 -12.265 11.856 1.00 95.88 225 ILE A C 1
ATOM 1744 O O . ILE A 1 225 ? -11.092 -13.369 11.741 1.00 95.88 225 ILE A O 1
ATOM 1748 N N . SER A 1 226 ? -12.916 -12.123 12.049 1.00 93.88 226 SER A N 1
ATOM 1749 C CA . SER A 1 226 ? -13.869 -13.237 12.006 1.00 93.88 226 SER A CA 1
ATOM 1750 C C . SER A 1 226 ? -14.740 -13.170 10.748 1.00 93.88 226 SER A C 1
ATOM 1752 O O . SER A 1 226 ? -14.943 -12.095 10.175 1.00 93.88 226 SER A O 1
ATOM 1754 N N . GLY A 1 227 ? -15.229 -14.330 10.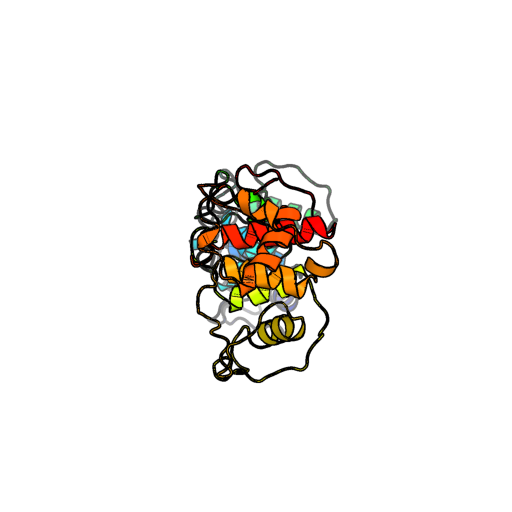306 1.00 92.81 227 GLY A N 1
ATOM 1755 C CA . GLY A 1 227 ? -16.312 -14.415 9.325 1.00 92.81 227 GLY A CA 1
ATOM 1756 C C . GLY A 1 227 ? -17.683 -14.296 9.986 1.00 92.81 227 GLY A C 1
ATOM 1757 O O . GLY A 1 227 ? -17.789 -14.035 11.188 1.00 92.81 227 GLY A O 1
ATOM 1758 N N . PHE A 1 228 ? -18.724 -14.501 9.196 1.00 93.19 228 PHE A N 1
ATOM 1759 C CA . PHE A 1 228 ? -20.111 -14.438 9.635 1.00 93.19 228 PHE A CA 1
ATOM 1760 C C . PHE A 1 228 ? -20.635 -15.819 10.070 1.00 93.19 228 PHE A C 1
ATOM 1762 O O . PHE A 1 228 ? -20.031 -16.848 9.742 1.00 93.19 228 PHE A O 1
ATOM 1769 N N . PRO A 1 229 ? -21.759 -15.876 10.817 1.00 94.31 229 PRO A N 1
ATOM 1770 C CA . PRO A 1 229 ? -22.324 -17.138 11.309 1.00 94.31 229 PRO A CA 1
ATOM 1771 C C . PRO A 1 229 ? -22.685 -18.159 10.218 1.00 94.31 229 PRO A C 1
ATOM 1773 O O . PRO A 1 229 ? -22.773 -19.351 10.498 1.00 94.31 229 PRO A O 1
ATOM 1776 N N . ASP A 1 230 ? -22.886 -17.711 8.980 1.00 95.38 230 ASP A N 1
ATOM 1777 C CA . ASP A 1 230 ? -23.238 -18.536 7.819 1.00 95.38 230 ASP A CA 1
ATOM 1778 C C . ASP A 1 230 ? -22.020 -19.107 7.064 1.00 95.38 230 ASP A C 1
ATOM 1780 O O . ASP A 1 230 ? -22.174 -19.706 5.995 1.00 95.38 230 ASP A O 1
ATOM 1784 N N . LEU A 1 231 ? -20.821 -18.971 7.646 1.00 95.44 231 LEU A N 1
ATOM 1785 C CA . LEU A 1 231 ? -19.530 -19.360 7.072 1.00 95.44 231 LEU A CA 1
ATOM 1786 C C . LEU A 1 231 ? -19.138 -18.549 5.831 1.00 95.44 231 LEU A C 1
ATOM 1788 O O . LEU A 1 231 ? -18.406 -19.058 4.982 1.00 95.44 231 LEU A O 1
ATOM 1792 N N . THR A 1 232 ? -19.572 -17.297 5.721 1.00 97.62 232 THR A N 1
ATOM 1793 C CA . THR A 1 232 ? -19.019 -16.344 4.747 1.00 97.62 232 THR A CA 1
ATOM 1794 C C . THR A 1 232 ? -17.939 -15.463 5.377 1.00 97.62 232 THR A C 1
ATOM 1796 O O . THR A 1 232 ? -17.884 -15.275 6.599 1.00 97.62 232 THR A O 1
ATOM 1799 N N . PHE A 1 233 ? -17.033 -14.939 4.553 1.00 97.38 233 PHE A N 1
ATOM 1800 C CA . PHE A 1 233 ? -16.039 -13.947 4.956 1.00 97.38 233 PHE A CA 1
ATOM 1801 C C . PHE A 1 233 ? -16.293 -12.570 4.339 1.00 97.38 233 PHE A C 1
ATOM 1803 O O . PHE A 1 233 ? -15.838 -11.588 4.914 1.00 97.38 233 PHE A O 1
ATOM 1810 N N . ASP A 1 234 ? -16.973 -12.486 3.203 1.00 96.75 234 ASP A N 1
ATOM 1811 C CA . ASP A 1 234 ? -17.169 -11.322 2.339 1.00 96.75 234 ASP A CA 1
ATOM 1812 C C . ASP A 1 234 ? -15.861 -10.593 1.983 1.00 96.75 234 ASP A C 1
ATOM 1814 O O . ASP A 1 234 ? -15.659 -9.428 2.342 1.00 96.75 234 ASP A O 1
ATOM 1818 N N . PRO A 1 235 ? -14.927 -11.246 1.263 1.00 97.19 235 PRO A N 1
ATOM 1819 C CA . PRO A 1 235 ? -13.575 -10.723 1.065 1.00 97.19 235 PRO A CA 1
ATOM 1820 C C . PRO A 1 235 ? -13.526 -9.388 0.312 1.00 97.19 235 PRO A C 1
ATOM 1822 O O . PRO A 1 235 ? -12.636 -8.576 0.564 1.00 97.19 235 PRO A O 1
ATOM 1825 N N . ASN A 1 236 ? -14.478 -9.148 -0.591 1.00 95.56 236 ASN A N 1
ATOM 1826 C CA . ASN A 1 236 ? -14.543 -7.932 -1.404 1.00 95.56 236 ASN A CA 1
ATOM 1827 C C . ASN A 1 236 ? -15.422 -6.838 -0.783 1.00 95.56 236 ASN A C 1
ATOM 1829 O O . ASN A 1 236 ? -15.506 -5.745 -1.340 1.00 95.56 236 ASN A O 1
ATOM 1833 N N . PHE A 1 237 ? -16.086 -7.111 0.343 1.00 95.38 237 PHE A N 1
ATOM 1834 C CA . PHE A 1 237 ? -16.947 -6.125 0.980 1.00 95.38 237 PHE A CA 1
ATOM 1835 C C . PHE A 1 237 ? -16.103 -5.123 1.786 1.00 95.38 237 PHE A C 1
ATOM 1837 O O . PHE A 1 237 ? -15.133 -5.527 2.446 1.00 95.38 237 PHE A O 1
ATOM 1844 N N . PRO A 1 238 ? -16.424 -3.818 1.734 1.00 96.56 238 PRO A N 1
ATOM 1845 C CA . PRO A 1 238 ? -15.752 -2.815 2.548 1.00 96.56 238 PRO A CA 1
ATOM 1846 C C . PRO A 1 238 ? -15.876 -3.095 4.047 1.00 96.56 238 PRO A C 1
ATOM 1848 O O . PRO A 1 238 ? -16.965 -3.418 4.520 1.00 96.56 238 PRO A O 1
ATOM 1851 N N . LEU A 1 239 ? -14.795 -2.927 4.816 1.00 95.06 239 LEU A N 1
ATOM 1852 C CA . LEU A 1 239 ? -14.910 -2.995 6.276 1.00 95.06 239 LEU A CA 1
ATOM 1853 C C . LEU A 1 239 ? -15.432 -1.683 6.866 1.00 95.06 239 LEU A C 1
ATOM 1855 O O . LEU A 1 239 ? -15.099 -0.591 6.396 1.00 95.06 239 LEU A O 1
ATOM 1859 N N . THR A 1 240 ? -16.218 -1.783 7.936 1.00 96.38 240 THR A N 1
ATOM 1860 C CA . THR A 1 240 ? -16.589 -0.611 8.735 1.00 96.38 240 THR A CA 1
ATOM 1861 C C . THR A 1 240 ? -15.449 -0.183 9.649 1.00 96.38 240 THR A C 1
ATOM 1863 O O . THR A 1 240 ? -14.568 -0.969 10.009 1.00 96.38 240 THR A O 1
ATOM 1866 N N . LYS A 1 241 ? -15.485 1.077 10.076 1.00 96.50 241 LYS A N 1
ATOM 1867 C CA . LYS A 1 241 ? -14.535 1.617 11.047 1.00 96.50 241 LYS A CA 1
ATOM 1868 C C . LYS A 1 241 ? -14.564 0.855 12.365 1.00 96.50 241 LYS A C 1
ATOM 1870 O O . LYS A 1 241 ? -13.510 0.541 12.913 1.00 96.50 241 LYS A O 1
ATOM 1875 N N . LEU A 1 242 ? -15.754 0.475 12.826 1.00 96.62 242 LEU A N 1
ATOM 1876 C CA . LEU A 1 242 ? -15.896 -0.377 14.000 1.00 96.62 242 LEU A CA 1
ATOM 1877 C C . LEU A 1 242 ? -15.216 -1.737 13.805 1.00 96.62 242 LEU A C 1
ATOM 1879 O O . LEU A 1 242 ? -14.494 -2.183 14.690 1.00 96.62 242 LEU A O 1
ATOM 1883 N N . GLN A 1 243 ? -15.390 -2.378 12.646 1.00 96.56 243 GLN A N 1
ATOM 1884 C CA . GLN A 1 243 ? -14.747 -3.664 12.355 1.00 96.56 243 GLN A CA 1
ATOM 1885 C C . GLN A 1 243 ? -13.216 -3.564 12.348 1.00 96.56 243 GLN A C 1
ATOM 1887 O O . GLN A 1 243 ? -12.558 -4.464 12.865 1.00 96.56 243 GLN A O 1
ATOM 1892 N N . ALA A 1 244 ? -12.648 -2.475 11.817 1.00 97.44 244 ALA A N 1
ATOM 1893 C CA . ALA A 1 244 ? -11.201 -2.249 11.830 1.00 97.44 244 ALA A CA 1
ATOM 1894 C C . ALA A 1 244 ? -10.644 -2.146 13.262 1.00 97.44 244 ALA A C 1
ATOM 1896 O O . ALA A 1 244 ? -9.620 -2.751 13.579 1.00 97.44 244 ALA A O 1
ATOM 1897 N N . LEU A 1 245 ? -11.340 -1.410 14.137 1.00 97.12 245 LEU A N 1
ATOM 1898 C CA . LEU A 1 245 ? -10.944 -1.243 15.538 1.00 97.12 245 LEU A CA 1
ATOM 1899 C C . LEU A 1 245 ? -11.074 -2.546 16.326 1.00 97.12 245 LEU A C 1
ATOM 1901 O O . LEU A 1 245 ? -10.126 -2.938 17.003 1.00 97.12 245 LEU A O 1
ATOM 1905 N N . LEU A 1 246 ? -12.211 -3.237 16.200 1.00 96.94 246 LEU A N 1
ATOM 1906 C CA . LEU A 1 246 ? -12.432 -4.527 16.857 1.00 96.94 246 LEU A CA 1
ATOM 1907 C C . LEU A 1 246 ? -11.351 -5.536 16.470 1.00 96.94 246 LEU A C 1
ATOM 1909 O O . LEU A 1 246 ? -10.811 -6.214 17.337 1.00 96.94 246 LEU A O 1
ATOM 1913 N N . ALA A 1 247 ? -10.978 -5.577 15.190 1.00 97.50 247 ALA A N 1
ATOM 1914 C CA . ALA A 1 247 ? -9.956 -6.490 14.707 1.00 97.50 247 ALA A CA 1
ATOM 1915 C C . ALA A 1 247 ? -8.591 -6.290 15.376 1.00 97.50 247 ALA A C 1
ATOM 1917 O O . ALA A 1 247 ? -7.930 -7.256 15.757 1.00 97.50 247 ALA A O 1
ATOM 1918 N N . LEU A 1 248 ? -8.169 -5.034 15.544 1.00 97.12 248 LEU A N 1
ATOM 1919 C CA . LEU A 1 248 ? -6.904 -4.714 16.202 1.00 97.12 248 LEU A CA 1
ATOM 1920 C C . LEU A 1 248 ? -6.972 -4.939 17.711 1.00 97.12 248 LEU A C 1
ATOM 1922 O O . LEU A 1 248 ? -6.013 -5.450 18.283 1.00 97.12 248 LEU A O 1
ATOM 1926 N N . VAL A 1 249 ? -8.092 -4.598 18.354 1.00 96.62 249 VAL A N 1
ATOM 1927 C CA . VAL A 1 249 ? -8.281 -4.828 19.792 1.00 96.62 249 VAL A CA 1
ATOM 1928 C C . VAL A 1 249 ? -8.232 -6.317 20.119 1.00 96.62 249 VAL A C 1
ATOM 1930 O O . VAL A 1 249 ? -7.497 -6.703 21.028 1.00 96.62 249 VAL A O 1
ATOM 1933 N N . SER A 1 250 ? -8.949 -7.145 19.356 1.00 95.69 250 SER A N 1
ATOM 1934 C CA . SER A 1 250 ? -8.955 -8.598 19.537 1.00 95.69 250 SER A CA 1
ATOM 1935 C C . SER A 1 250 ? -7.609 -9.223 19.168 1.00 95.69 250 SER A C 1
ATOM 1937 O O . SER A 1 250 ? -7.000 -9.893 20.000 1.00 95.69 250 SER A O 1
ATOM 1939 N N . GLY A 1 251 ? -7.090 -8.960 17.965 1.00 95.50 251 GLY A N 1
ATOM 1940 C CA . GLY A 1 251 ? -5.859 -9.593 17.479 1.00 95.50 251 GLY A CA 1
ATOM 1941 C C . GLY A 1 251 ? -4.619 -9.275 18.324 1.00 95.50 251 GLY A C 1
ATOM 1942 O O . GLY A 1 251 ? -3.765 -10.143 18.528 1.00 95.50 251 GLY A O 1
ATOM 1943 N N . LEU A 1 252 ? -4.541 -8.054 18.866 1.00 95.06 252 LEU A N 1
ATOM 1944 C CA . LEU A 1 252 ? -3.426 -7.589 19.703 1.00 95.06 252 LEU A CA 1
ATOM 1945 C C . LEU A 1 252 ? -3.685 -7.727 21.213 1.00 95.06 252 LEU A C 1
ATOM 1947 O O . LEU A 1 252 ? -2.820 -7.324 22.003 1.00 95.06 252 LEU A O 1
ATOM 1951 N N . GLU A 1 253 ? -4.841 -8.279 21.600 1.00 93.69 253 GLU A N 1
ATOM 1952 C CA . GLU A 1 253 ? -5.277 -8.486 22.989 1.00 93.69 253 GLU A CA 1
ATOM 1953 C C . GLU A 1 253 ? -5.208 -7.195 23.824 1.00 93.69 253 GLU A C 1
ATOM 1955 O O . GLU A 1 253 ? -4.684 -7.156 24.942 1.00 93.69 253 GLU A O 1
ATOM 1960 N N . LEU A 1 254 ? -5.690 -6.087 23.253 1.00 91.44 254 LEU A N 1
ATOM 1961 C CA . LEU A 1 254 ? -5.502 -4.760 23.845 1.00 91.44 254 LEU A CA 1
ATOM 1962 C C . LEU A 1 254 ? -6.291 -4.563 25.141 1.00 91.44 254 LEU A C 1
ATOM 1964 O O . LEU A 1 254 ? -5.808 -3.855 26.017 1.00 91.44 254 LEU A O 1
ATOM 1968 N N . GLU A 1 255 ? -7.449 -5.203 25.303 1.00 89.19 255 GLU A N 1
ATOM 1969 C CA . GLU A 1 255 ? -8.250 -5.121 26.536 1.00 89.19 255 GLU A CA 1
ATOM 1970 C C . GLU A 1 255 ? -7.549 -5.778 27.733 1.00 89.19 255 GLU A C 1
ATOM 1972 O O . GLU A 1 255 ? -7.656 -5.288 28.856 1.00 89.19 255 GLU A O 1
ATOM 1977 N N . ALA A 1 256 ? -6.761 -6.833 27.497 1.00 87.62 256 ALA A N 1
ATOM 1978 C CA . ALA A 1 256 ? -5.948 -7.458 28.539 1.00 87.62 256 ALA A CA 1
ATOM 1979 C C . ALA A 1 256 ? -4.780 -6.552 28.969 1.00 87.62 256 ALA A C 1
ATOM 1981 O O . ALA A 1 256 ? -4.406 -6.520 30.141 1.00 87.62 256 ALA A O 1
ATOM 1982 N N . LYS A 1 257 ? -4.215 -5.791 28.023 1.00 81.38 257 LYS A N 1
ATOM 1983 C CA . LYS A 1 257 ? -3.101 -4.856 28.263 1.00 81.38 257 LYS A CA 1
ATOM 1984 C C . LYS A 1 257 ? -3.566 -3.520 28.847 1.00 81.38 257 LYS A C 1
ATOM 1986 O O . LYS A 1 257 ? -2.839 -2.893 29.614 1.00 81.38 257 LYS A O 1
ATOM 1991 N N . SER A 1 258 ? -4.754 -3.066 28.461 1.00 83.62 258 SER A N 1
ATOM 1992 C CA . SER A 1 258 ? -5.349 -1.796 28.869 1.00 83.62 258 SER A CA 1
ATOM 1993 C C . SER A 1 258 ? -6.851 -1.982 29.104 1.00 83.62 258 SER A C 1
ATOM 1995 O O . SER A 1 258 ? -7.651 -1.821 28.172 1.00 83.62 258 SER A O 1
ATOM 1997 N N . PRO A 1 259 ? -7.244 -2.330 30.347 1.00 90.94 259 PRO A N 1
ATOM 1998 C CA . PRO A 1 259 ? -8.643 -2.512 30.696 1.00 90.94 259 PRO A CA 1
ATOM 1999 C C . PRO A 1 259 ? -9.488 -1.274 30.355 1.00 90.94 259 PRO A C 1
ATOM 2001 O O . PRO A 1 259 ? -9.051 -0.135 30.601 1.00 90.94 259 PRO A O 1
ATOM 2004 N N . PRO A 1 260 ? -10.697 -1.480 29.808 1.00 94.00 260 PRO A N 1
ATOM 2005 C CA . PRO A 1 260 ? -11.494 -0.409 29.236 1.00 94.00 260 PRO A CA 1
ATOM 2006 C C . PRO A 1 260 ? -11.994 0.575 30.304 1.00 94.00 260 PRO A C 1
ATOM 2008 O O . PRO A 1 260 ? -12.570 0.192 31.324 1.00 94.00 260 PRO A O 1
ATOM 2011 N N . ARG A 1 261 ? -11.837 1.878 30.052 1.00 95.81 261 ARG A N 1
ATOM 2012 C CA . ARG A 1 261 ? -12.441 2.966 30.838 1.00 95.81 261 ARG A CA 1
ATOM 2013 C C . ARG A 1 261 ? -13.588 3.578 30.051 1.00 95.81 261 ARG A C 1
ATOM 2015 O O . ARG A 1 261 ? -13.376 4.357 29.130 1.00 95.81 261 ARG A O 1
ATOM 2022 N N . MET A 1 262 ? -14.823 3.291 30.458 1.00 96.06 262 MET A N 1
ATOM 2023 C CA . MET A 1 262 ? -16.024 3.782 29.761 1.00 96.06 262 MET A CA 1
ATOM 2024 C C . MET A 1 262 ? -16.102 5.311 29.658 1.00 96.06 262 MET A C 1
ATOM 2026 O O . MET A 1 262 ? -16.704 5.835 28.724 1.00 96.06 262 MET A O 1
ATOM 2030 N N . THR A 1 263 ? -15.464 6.043 30.576 1.00 96.50 263 THR A N 1
ATOM 2031 C CA . THR A 1 263 ? -15.372 7.507 30.516 1.00 96.50 263 THR A CA 1
ATOM 2032 C C . THR A 1 263 ? -14.611 8.012 29.290 1.00 96.50 263 THR A C 1
ATOM 2034 O O . THR A 1 263 ? -14.890 9.123 28.847 1.00 96.50 263 THR A O 1
ATOM 2037 N N . SER A 1 264 ? -13.723 7.205 28.700 1.00 95.56 264 SER A N 1
ATOM 2038 C CA . SER A 1 264 ? -12.987 7.538 27.476 1.00 95.56 264 SER A CA 1
ATOM 2039 C C . SER A 1 264 ? -13.894 7.700 26.258 1.00 95.56 264 SER A C 1
ATOM 2041 O O . SER A 1 264 ? -13.545 8.435 25.344 1.00 95.56 264 SER A O 1
ATOM 2043 N N . LEU A 1 265 ? -15.086 7.093 26.259 1.00 97.38 265 LEU A N 1
ATOM 2044 C CA . LEU A 1 265 ? -16.057 7.252 25.171 1.00 97.38 265 LEU A CA 1
ATOM 2045 C C . LEU A 1 265 ? -16.687 8.651 25.127 1.00 97.38 265 LEU A C 1
ATOM 2047 O O . LEU A 1 265 ? -17.240 9.028 24.100 1.00 97.38 265 LEU A O 1
ATOM 2051 N N . ARG A 1 266 ? -16.581 9.443 26.206 1.00 97.12 266 ARG A N 1
ATOM 2052 C CA . ARG A 1 266 ? -17.128 10.811 26.267 1.00 97.12 266 ARG A CA 1
ATOM 2053 C C . ARG A 1 266 ? -16.426 11.793 25.329 1.00 97.12 266 ARG A C 1
ATOM 2055 O O . ARG A 1 266 ? -16.923 12.900 25.173 1.00 97.12 266 ARG A O 1
ATOM 2062 N N . VAL A 1 267 ? -15.293 11.401 24.740 1.00 97.62 267 VAL A N 1
ATOM 2063 C CA . VAL A 1 267 ? -14.624 12.169 23.680 1.00 97.62 267 VAL A CA 1
ATOM 2064 C C . VAL A 1 267 ? -15.432 12.176 22.376 1.00 97.62 267 VAL A C 1
ATOM 2066 O O . VAL A 1 267 ? -15.180 13.018 21.518 1.00 97.62 267 VAL A O 1
ATOM 2069 N N . TYR A 1 268 ? -16.383 11.244 22.224 1.00 98.19 268 TYR A N 1
ATOM 2070 C CA . TYR A 1 268 ? -17.215 11.128 21.035 1.00 98.19 268 TYR A CA 1
ATOM 2071 C C . 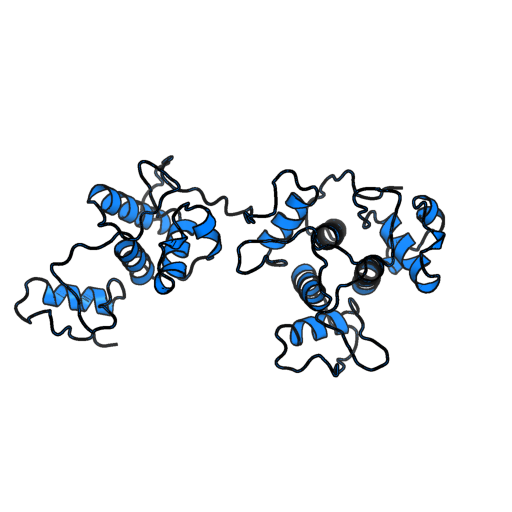TYR A 1 268 ? -18.600 11.745 21.239 1.00 98.19 268 TYR A C 1
ATOM 2073 O O . TYR A 1 268 ? -19.334 11.363 22.158 1.00 98.19 268 TYR A O 1
ATOM 2081 N N . ASP A 1 269 ? -18.978 12.640 20.331 1.00 98.19 269 ASP A N 1
ATOM 2082 C CA . ASP A 1 269 ? -20.311 13.246 20.276 1.00 98.19 269 ASP A CA 1
ATOM 2083 C C . ASP A 1 269 ? -21.368 12.192 19.905 1.00 98.19 269 ASP A C 1
ATOM 2085 O O . ASP A 1 269 ? -22.474 12.181 20.444 1.00 98.19 269 ASP A O 1
ATOM 2089 N N . ASP A 1 270 ? -20.989 11.237 19.053 1.00 98.00 270 ASP A N 1
ATOM 2090 C CA . ASP A 1 270 ? -21.811 10.131 18.555 1.00 98.00 270 ASP A CA 1
ATOM 2091 C C . ASP A 1 270 ? -21.616 8.822 19.344 1.00 98.00 270 ASP A C 1
ATOM 2093 O O . ASP A 1 270 ? -21.872 7.725 18.845 1.00 98.00 270 ASP A O 1
ATOM 2097 N N . GLN A 1 271 ? -21.187 8.899 20.610 1.00 97.31 271 GLN A N 1
ATOM 2098 C CA . GLN A 1 271 ? -20.941 7.708 21.440 1.00 97.31 271 GLN A CA 1
ATOM 2099 C C . GLN A 1 271 ? -22.168 6.790 21.605 1.00 97.31 271 GLN A C 1
ATOM 2101 O O . GLN A 1 271 ? -22.010 5.608 21.924 1.00 97.31 271 GLN A O 1
ATOM 2106 N N . SER A 1 272 ? -23.385 7.319 21.428 1.00 97.25 272 SER A N 1
ATOM 2107 C CA . SER A 1 272 ? -24.635 6.548 21.457 1.00 97.25 272 SER A CA 1
ATOM 2108 C C . SER A 1 272 ? -24.763 5.572 20.291 1.00 97.25 272 SER A C 1
ATOM 2110 O O . SER A 1 272 ? -25.459 4.567 20.424 1.00 97.25 272 SER A O 1
ATOM 2112 N N . ASP A 1 273 ? -24.072 5.837 19.183 1.00 97.75 273 ASP A N 1
ATOM 2113 C CA . ASP A 1 273 ? -24.124 5.023 17.967 1.00 97.75 273 ASP A CA 1
ATOM 2114 C C . ASP A 1 273 ? -23.190 3.809 18.058 1.00 97.75 273 ASP A C 1
ATOM 2116 O O . ASP A 1 273 ? -23.226 2.922 17.202 1.00 97.75 273 ASP A O 1
ATOM 2120 N N . ILE A 1 274 ? -22.354 3.748 19.102 1.00 98.00 274 ILE A N 1
ATOM 2121 C CA . ILE A 1 274 ? -21.463 2.624 19.378 1.00 98.00 274 ILE A CA 1
ATOM 2122 C C . ILE A 1 274 ? -22.303 1.454 19.906 1.00 98.00 274 ILE A C 1
ATOM 2124 O O . ILE A 1 274 ? -22.848 1.535 21.014 1.00 98.00 274 ILE A O 1
ATOM 2128 N N . PRO A 1 275 ? -22.377 0.325 19.179 1.00 97.06 275 PRO A N 1
ATOM 2129 C CA . PRO A 1 275 ? -23.130 -0.833 19.634 1.00 97.06 275 PRO A CA 1
ATOM 2130 C C . PRO A 1 275 ? -22.624 -1.338 20.985 1.00 97.06 275 PRO A C 1
ATOM 2132 O O . PRO A 1 275 ? -21.417 -1.370 21.234 1.00 97.06 275 PRO A O 1
ATOM 2135 N N . ARG A 1 276 ? -23.539 -1.801 21.849 1.00 96.94 276 ARG A N 1
ATOM 2136 C CA . ARG A 1 276 ? -23.208 -2.238 23.219 1.00 96.94 276 ARG A CA 1
ATOM 2137 C C . ARG A 1 276 ? -22.061 -3.252 23.262 1.00 96.94 276 ARG A C 1
ATOM 2139 O O . ARG A 1 276 ? -21.203 -3.134 24.127 1.00 96.94 276 ARG A O 1
ATOM 2146 N N . TYR A 1 277 ? -22.035 -4.194 22.320 1.00 94.69 277 TYR A N 1
ATOM 2147 C CA . TYR A 1 277 ? -21.013 -5.242 22.239 1.00 94.69 277 TYR A CA 1
ATOM 2148 C C . TYR A 1 277 ? -19.604 -4.719 21.914 1.00 94.69 277 TYR A C 1
ATOM 2150 O O . TYR A 1 277 ? -18.639 -5.445 22.101 1.00 94.69 277 TYR A O 1
ATOM 2158 N N . ALA A 1 278 ? -19.476 -3.490 21.406 1.00 96.62 278 ALA A N 1
ATOM 2159 C CA . ALA A 1 278 ? -18.202 -2.915 20.986 1.00 96.62 278 ALA A CA 1
ATOM 2160 C C . ALA A 1 278 ? -17.707 -1.785 21.901 1.00 96.62 278 ALA A C 1
ATOM 2162 O O . ALA A 1 278 ? -16.622 -1.254 21.677 1.00 96.62 278 ALA A O 1
ATOM 2163 N N . ARG A 1 279 ? -18.485 -1.387 22.919 1.00 96.88 279 ARG A N 1
ATOM 2164 C CA . ARG A 1 279 ? -18.147 -0.236 23.776 1.00 96.88 279 ARG A CA 1
ATOM 2165 C C . ARG A 1 279 ? -16.836 -0.428 24.533 1.00 96.88 279 ARG A C 1
ATOM 2167 O O . ARG A 1 279 ? -16.068 0.523 24.628 1.00 96.88 279 ARG A O 1
ATOM 2174 N N . GLU A 1 280 ? -16.587 -1.631 25.043 1.00 96.69 280 GLU A N 1
ATOM 2175 C CA . GLU A 1 280 ? -15.347 -1.979 25.750 1.00 96.69 280 GLU A CA 1
ATOM 2176 C C . GLU A 1 280 ? -14.140 -1.867 24.822 1.00 96.69 280 GLU A C 1
ATOM 2178 O O . GLU A 1 280 ? -13.255 -1.045 25.066 1.00 96.69 280 GLU A O 1
ATOM 2183 N N . ALA A 1 281 ? -14.194 -2.541 23.677 1.00 96.12 281 ALA A N 1
ATOM 2184 C CA . ALA A 1 281 ? -13.113 -2.510 22.708 1.00 96.12 281 ALA A CA 1
ATOM 2185 C C . ALA A 1 281 ? -12.820 -1.100 22.179 1.00 96.12 281 ALA A C 1
ATOM 2187 O O . ALA A 1 281 ? -11.658 -0.700 22.078 1.00 96.12 281 ALA A O 1
ATOM 2188 N N . VAL A 1 282 ? -13.858 -0.311 21.878 1.00 97.25 282 VAL A N 1
ATOM 2189 C CA . VAL A 1 282 ? -13.671 1.084 21.457 1.00 97.25 282 VAL A CA 1
ATOM 2190 C C . VAL A 1 282 ? -13.044 1.901 22.584 1.00 97.25 282 VAL A C 1
ATOM 2192 O O . VAL A 1 282 ? -12.103 2.638 22.315 1.00 97.25 282 VAL A O 1
ATOM 2195 N N . ALA A 1 283 ? -13.480 1.740 23.837 1.00 97.12 283 ALA A N 1
ATOM 2196 C CA . ALA A 1 283 ? -12.882 2.455 24.963 1.00 97.12 283 ALA A CA 1
ATOM 2197 C C . ALA A 1 283 ? -11.386 2.137 25.113 1.00 97.12 283 ALA A C 1
ATOM 2199 O O . ALA A 1 283 ? -10.583 3.068 25.214 1.00 97.12 283 ALA A O 1
ATOM 2200 N N . SER A 1 284 ? -10.998 0.860 25.040 1.00 96.12 284 SER A N 1
ATOM 2201 C CA . SER A 1 284 ? -9.588 0.450 25.076 1.00 96.12 284 SER A CA 1
ATOM 2202 C C . SER A 1 284 ? -8.790 1.020 23.898 1.00 96.12 284 SER A C 1
ATOM 2204 O O . SER A 1 284 ? -7.697 1.552 24.099 1.00 96.12 284 SER A O 1
ATOM 2206 N N . ALA A 1 285 ? -9.334 0.991 22.677 1.00 96.19 285 ALA A N 1
ATOM 2207 C CA . ALA A 1 285 ? -8.689 1.601 21.511 1.00 96.19 285 ALA A CA 1
ATOM 2208 C C . ALA A 1 285 ? -8.497 3.121 21.684 1.00 96.19 285 ALA A C 1
ATOM 2210 O O . ALA A 1 285 ? -7.431 3.654 21.364 1.00 96.19 285 ALA A O 1
ATOM 2211 N N . THR A 1 286 ? -9.492 3.825 22.228 1.00 96.56 286 THR A N 1
ATOM 2212 C CA . THR A 1 286 ? -9.413 5.264 22.515 1.00 96.56 286 THR A CA 1
ATOM 2213 C C . THR A 1 286 ? -8.356 5.568 23.575 1.00 96.56 286 THR A C 1
ATOM 2215 O O . THR A 1 286 ? -7.543 6.469 23.381 1.00 96.56 286 THR A O 1
ATOM 2218 N N . GLN A 1 287 ? -8.307 4.801 24.670 1.00 94.81 287 GLN A N 1
ATOM 2219 C CA . GLN A 1 287 ? -7.299 4.966 25.729 1.00 94.81 287 GLN A CA 1
ATOM 2220 C C . GLN A 1 287 ? -5.872 4.812 25.209 1.00 94.81 287 GLN A C 1
ATOM 2222 O O . GLN A 1 287 ? -4.967 5.513 25.657 1.00 94.81 287 GLN A O 1
ATOM 2227 N N . LEU A 1 288 ? -5.680 3.915 24.246 1.00 93.62 288 LEU A N 1
ATOM 2228 C CA . LEU A 1 288 ? -4.390 3.657 23.615 1.00 93.62 288 LEU A CA 1
ATOM 2229 C C . LEU A 1 288 ? -4.079 4.627 22.463 1.00 93.62 288 LEU A C 1
ATOM 2231 O O . LEU A 1 288 ? -3.075 4.459 21.773 1.00 93.62 288 LEU A O 1
ATOM 2235 N N . SER A 1 289 ? -4.913 5.658 22.262 1.00 94.38 289 SER A N 1
ATOM 2236 C CA . SER A 1 289 ? -4.783 6.645 21.179 1.00 94.38 289 SER A CA 1
ATOM 2237 C C . SER A 1 289 ? -4.713 6.001 19.786 1.00 94.38 289 SER A C 1
ATOM 2239 O O . SER A 1 289 ? -4.040 6.510 18.889 1.00 94.38 289 SER A O 1
ATOM 2241 N N . LEU A 1 290 ? -5.391 4.861 19.608 1.00 95.56 290 LEU A N 1
ATOM 2242 C CA . LEU A 1 290 ? -5.404 4.083 18.368 1.00 95.56 290 LEU A CA 1
ATOM 2243 C C . LEU A 1 290 ? -6.392 4.648 17.333 1.00 95.56 290 LEU A C 1
ATOM 2245 O O . LEU A 1 290 ? -6.269 4.379 16.142 1.00 95.56 290 LEU A O 1
ATOM 2249 N N . VAL A 1 291 ? -7.385 5.421 17.778 1.00 97.31 291 VAL A N 1
ATOM 2250 C CA . VAL A 1 291 ? -8.489 5.893 16.933 1.00 97.31 291 VAL A CA 1
ATOM 2251 C C . VAL A 1 291 ? -8.100 7.159 16.166 1.00 97.31 291 VAL A C 1
ATOM 2253 O O . VAL A 1 291 ? -7.638 8.136 16.755 1.00 97.31 291 VAL A O 1
ATOM 2256 N N . PHE A 1 292 ? -8.357 7.154 14.856 1.00 97.38 292 PHE A N 1
ATOM 2257 C CA . PHE A 1 292 ? -8.226 8.314 13.975 1.00 97.38 292 PHE A CA 1
ATOM 2258 C C . PHE A 1 292 ? -9.589 8.690 13.391 1.00 97.38 292 PHE A C 1
ATOM 2260 O O . PHE A 1 292 ? -10.305 7.843 12.851 1.00 97.38 292 PHE A O 1
ATOM 2267 N N . ASN A 1 293 ? -9.938 9.970 13.492 1.00 96.25 293 ASN A N 1
ATOM 2268 C CA . ASN A 1 293 ? -11.220 10.519 13.073 1.00 96.25 293 ASN A CA 1
ATOM 2269 C C . ASN A 1 293 ? -10.983 11.707 12.130 1.00 96.25 293 ASN A C 1
ATOM 2271 O O . ASN A 1 293 ? -10.526 12.769 12.551 1.00 96.25 293 ASN A O 1
ATOM 2275 N N . HIS A 1 294 ? -11.290 11.516 10.844 1.00 93.56 294 HIS A N 1
ATOM 2276 C CA . HIS A 1 294 ? -11.170 12.546 9.815 1.00 93.56 294 HIS A CA 1
ATOM 2277 C C . HIS A 1 294 ? -12.531 12.829 9.150 1.00 93.56 294 HIS A C 1
ATOM 2279 O O . HIS A 1 294 ? -13.213 11.885 8.738 1.00 93.56 294 HIS A O 1
ATOM 2285 N N . PRO A 1 295 ? -12.921 14.106 8.960 1.00 93.56 295 PRO A N 1
ATOM 2286 C CA . PRO A 1 295 ? -12.204 15.322 9.368 1.00 93.56 295 PRO A CA 1
ATOM 2287 C C . PRO A 1 295 ? -12.532 15.797 10.799 1.00 93.56 295 PRO A C 1
ATOM 2289 O O . PRO A 1 295 ? -11.831 16.664 11.317 1.00 93.56 295 PRO A O 1
ATOM 2292 N N . ILE A 1 296 ? -13.586 15.262 11.427 1.00 96.38 296 ILE A N 1
ATOM 2293 C CA . ILE A 1 296 ? -14.091 15.702 12.739 1.00 96.38 296 ILE A CA 1
ATOM 2294 C C . ILE A 1 296 ? -13.622 14.726 13.817 1.00 96.38 296 ILE A C 1
ATOM 2296 O O . ILE A 1 296 ? -14.049 13.577 13.832 1.00 96.38 296 ILE A O 1
ATOM 2300 N N . VAL A 1 297 ? -12.752 15.181 14.723 1.00 96.69 297 VAL A N 1
ATOM 2301 C CA . VAL A 1 297 ? -12.078 14.308 15.703 1.00 96.69 297 VAL A CA 1
ATOM 2302 C C . VAL A 1 297 ? -13.034 13.734 16.752 1.00 96.69 297 VAL A C 1
ATOM 2304 O O . VAL A 1 297 ? -12.826 12.614 17.211 1.00 96.69 297 VAL A O 1
ATOM 2307 N N . SER A 1 298 ? -14.097 14.456 17.101 1.00 97.06 298 SER A N 1
ATOM 2308 C CA . SER A 1 298 ? -15.101 14.028 18.082 1.00 97.06 298 SER A CA 1
ATOM 2309 C C . SER A 1 298 ? -16.176 13.096 17.510 1.00 97.06 298 SER A C 1
ATOM 2311 O O . SER A 1 298 ? -17.052 12.671 18.248 1.00 97.06 298 SER A O 1
ATOM 2313 N N . GLU A 1 299 ? -16.117 12.716 16.231 1.00 97.12 299 GLU A N 1
ATOM 2314 C CA . GLU A 1 299 ? -17.098 11.800 15.632 1.00 97.12 299 GLU A CA 1
ATOM 2315 C C . GLU A 1 299 ? -16.447 10.471 15.237 1.00 97.12 299 GLU A C 1
ATOM 2317 O O . GLU A 1 299 ? -15.618 10.402 14.319 1.00 97.12 299 GLU A O 1
ATOM 2322 N N . LEU A 1 300 ? -16.834 9.384 15.907 1.00 97.50 300 LEU A N 1
ATOM 2323 C CA . LEU A 1 300 ? -16.319 8.053 15.596 1.00 97.50 300 LEU A CA 1
ATOM 2324 C C . LEU A 1 300 ? -16.879 7.529 14.270 1.00 97.50 300 LEU A C 1
ATOM 2326 O O . LEU A 1 300 ? -16.124 6.966 13.476 1.00 97.50 300 LEU A O 1
ATOM 2330 N N . ARG A 1 301 ? -18.178 7.709 14.029 1.00 96.88 301 ARG A N 1
ATOM 2331 C CA . ARG A 1 301 ? -18.978 7.166 12.920 1.00 96.88 301 ARG A CA 1
ATOM 2332 C C . ARG A 1 301 ? -18.811 5.646 12.776 1.00 96.88 301 ARG A C 1
ATOM 2334 O O . ARG A 1 301 ? -18.348 5.176 11.732 1.00 96.88 301 ARG A O 1
ATOM 2341 N N . PRO A 1 302 ? -19.174 4.849 13.801 1.00 95.88 302 PRO A N 1
ATOM 2342 C CA . PRO A 1 302 ? -18.789 3.436 13.906 1.00 95.88 302 PRO A CA 1
ATOM 2343 C C . PRO A 1 302 ? -19.265 2.567 12.730 1.00 95.88 302 PRO A C 1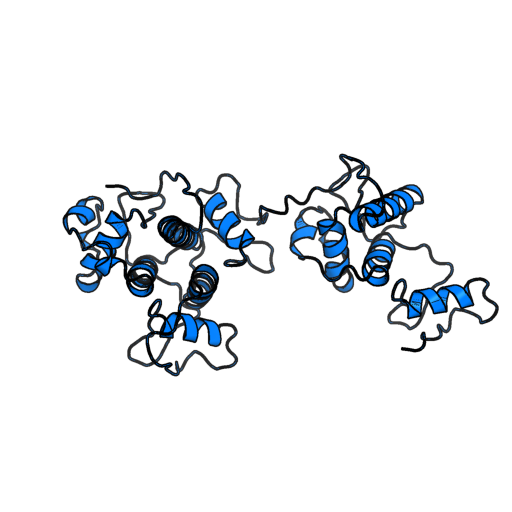
ATOM 2345 O O . PRO A 1 302 ? -18.550 1.660 12.299 1.00 95.88 302 PRO A O 1
ATOM 2348 N N . ASN A 1 303 ? -20.440 2.865 12.172 1.00 94.00 303 ASN A N 1
ATOM 2349 C CA . ASN A 1 303 ? -21.042 2.086 11.084 1.00 94.00 303 ASN A CA 1
ATOM 2350 C C . ASN A 1 303 ? -20.594 2.528 9.682 1.00 94.00 303 ASN A C 1
ATOM 2352 O O . ASN A 1 303 ? -20.951 1.885 8.695 1.00 94.00 303 ASN A O 1
ATOM 2356 N N . ARG A 1 304 ? -19.805 3.604 9.566 1.00 96.19 304 ARG A N 1
ATOM 2357 C CA . ARG A 1 304 ? -19.267 4.049 8.277 1.00 96.19 304 ARG A CA 1
ATOM 2358 C C . ARG A 1 304 ? -18.186 3.083 7.800 1.00 96.19 304 ARG A C 1
ATOM 2360 O O . ARG A 1 304 ? -17.395 2.583 8.601 1.00 96.19 304 ARG A O 1
ATOM 2367 N N . THR A 1 305 ? -18.096 2.875 6.490 1.00 97.25 305 THR A N 1
ATOM 2368 C CA . THR A 1 305 ? -16.934 2.229 5.872 1.00 97.25 305 THR A CA 1
ATOM 2369 C C . THR A 1 305 ? -15.650 2.991 6.205 1.00 97.25 305 THR A C 1
ATOM 2371 O O . THR A 1 305 ? -15.628 4.228 6.172 1.00 97.25 305 THR A O 1
ATOM 2374 N N . ALA A 1 306 ? -14.591 2.258 6.542 1.00 97.00 306 ALA A N 1
ATOM 2375 C CA . ALA A 1 306 ? -13.275 2.827 6.806 1.00 97.00 306 ALA A CA 1
ATOM 2376 C C . ALA A 1 306 ? -12.540 3.080 5.488 1.00 97.00 306 ALA A C 1
ATOM 2378 O O . ALA A 1 306 ? -12.512 2.206 4.612 1.00 97.00 306 ALA A O 1
ATOM 2379 N N . THR A 1 307 ? -11.936 4.259 5.347 1.00 97.75 307 THR A N 1
ATOM 2380 C CA . THR A 1 307 ? -11.105 4.545 4.172 1.00 97.75 307 THR A CA 1
ATOM 2381 C C . THR A 1 307 ? -9.745 3.872 4.300 1.00 97.75 307 THR A C 1
ATOM 2383 O O . THR A 1 307 ? -9.289 3.540 5.401 1.00 97.75 307 THR A O 1
ATOM 2386 N N . ARG A 1 308 ? -9.054 3.686 3.175 1.00 97.69 308 ARG A N 1
ATOM 2387 C CA . ARG A 1 308 ? -7.692 3.140 3.174 1.00 97.69 308 ARG A CA 1
ATOM 2388 C C . ARG A 1 308 ? -6.730 3.994 4.001 1.00 97.69 308 ARG A C 1
ATOM 2390 O O . ARG A 1 308 ? -5.909 3.438 4.720 1.00 97.69 308 ARG A O 1
ATOM 2397 N N . ALA A 1 309 ? -6.872 5.316 3.960 1.00 97.31 309 ALA A N 1
ATOM 2398 C CA . ALA A 1 309 ? -6.114 6.257 4.780 1.00 97.31 309 ALA A CA 1
ATOM 2399 C C . ALA A 1 309 ? -6.336 6.059 6.287 1.00 97.31 309 ALA A C 1
ATOM 2401 O O . ALA A 1 309 ? -5.371 6.010 7.049 1.00 97.31 309 ALA A O 1
ATOM 2402 N N . GLU A 1 310 ? -7.591 5.909 6.720 1.00 97.50 310 GLU A N 1
ATOM 2403 C CA . GLU A 1 310 ? -7.903 5.657 8.129 1.00 97.50 310 GLU A CA 1
ATOM 2404 C C . GLU A 1 310 ? -7.315 4.340 8.609 1.00 97.50 310 GLU A C 1
ATOM 2406 O O . GLU A 1 310 ? -6.650 4.307 9.642 1.00 97.50 310 GLU A O 1
ATOM 2411 N N . VAL A 1 311 ? -7.506 3.263 7.845 1.00 98.19 311 VAL A N 1
ATOM 2412 C CA . VAL A 1 311 ? -6.970 1.952 8.218 1.00 98.19 311 VAL A CA 1
ATOM 2413 C C . VAL A 1 311 ? -5.440 1.983 8.285 1.00 98.19 311 VAL A C 1
ATOM 2415 O O . VAL A 1 311 ? -4.872 1.450 9.238 1.00 98.19 311 VAL A O 1
ATOM 2418 N N . SER A 1 312 ? -4.772 2.660 7.345 1.00 97.88 312 SER A N 1
ATOM 2419 C CA . SER A 1 312 ? -3.319 2.864 7.385 1.00 97.88 312 SER A CA 1
ATOM 2420 C C . SER A 1 312 ? -2.868 3.565 8.667 1.00 97.88 312 SER A C 1
ATOM 2422 O O . SER A 1 312 ? -1.956 3.083 9.337 1.00 97.88 312 SER A O 1
ATOM 2424 N N . ALA A 1 313 ? -3.516 4.667 9.051 1.00 98.00 313 ALA A N 1
ATOM 2425 C CA . ALA A 1 313 ? -3.147 5.412 10.255 1.00 98.00 313 ALA A CA 1
ATOM 2426 C C . ALA A 1 313 ? -3.343 4.583 11.536 1.00 98.00 313 ALA A C 1
ATOM 2428 O O . ALA A 1 313 ? -2.465 4.548 12.401 1.00 98.00 313 ALA A O 1
ATOM 2429 N N . VAL A 1 314 ? -4.461 3.857 11.632 1.00 97.50 314 VAL A N 1
ATOM 2430 C CA . VAL A 1 314 ? -4.776 3.005 12.787 1.00 97.50 314 VAL A CA 1
ATOM 2431 C C . VAL A 1 314 ? -3.774 1.840 12.894 1.00 97.50 314 VAL A C 1
ATOM 2433 O O . VAL A 1 314 ? -3.227 1.599 13.970 1.00 97.50 314 VAL A O 1
ATOM 2436 N N . VAL A 1 315 ? -3.459 1.143 11.795 1.00 98.12 315 VAL A N 1
ATOM 2437 C CA . VAL A 1 315 ? -2.472 0.042 11.808 1.00 98.12 315 VAL A CA 1
ATOM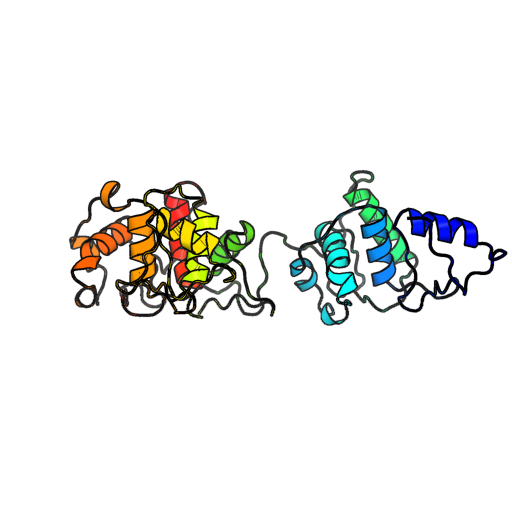 2438 C C . VAL A 1 315 ? -1.062 0.551 12.110 1.00 98.12 315 VAL A C 1
ATOM 2440 O O . VAL A 1 315 ? -0.350 -0.060 12.909 1.00 98.12 315 VAL A O 1
ATOM 2443 N N . TYR A 1 316 ? -0.663 1.687 11.533 1.00 98.06 316 TYR A N 1
ATOM 2444 C CA . TYR A 1 316 ? 0.613 2.324 11.853 1.00 98.06 316 TYR A CA 1
ATOM 2445 C C . TYR A 1 316 ? 0.717 2.617 13.352 1.00 98.06 316 TYR A C 1
ATOM 2447 O O . TYR A 1 316 ? 1.709 2.269 13.990 1.00 98.06 316 TYR A O 1
ATOM 2455 N N . GLN A 1 317 ? -0.321 3.208 13.944 1.00 97.31 317 GLN A N 1
ATOM 2456 C CA . GLN A 1 317 ? -0.321 3.529 15.368 1.00 97.31 317 GLN A CA 1
ATOM 2457 C C . GLN A 1 317 ? -0.263 2.271 16.246 1.00 97.31 317 GLN A C 1
ATOM 2459 O O . GLN A 1 317 ? 0.458 2.255 17.245 1.00 97.31 317 GLN A O 1
ATOM 2464 N N . ALA A 1 318 ? -0.933 1.186 15.853 1.00 96.50 318 ALA A N 1
ATOM 2465 C CA . ALA A 1 318 ? -0.789 -0.103 16.529 1.00 96.50 318 ALA A CA 1
ATOM 2466 C C . ALA A 1 318 ? 0.657 -0.638 16.481 1.00 96.50 318 ALA A C 1
ATOM 2468 O O . ALA A 1 318 ? 1.129 -1.229 17.457 1.00 96.50 318 ALA A O 1
ATOM 2469 N N . LEU A 1 319 ? 1.389 -0.408 15.387 1.00 96.25 319 LEU A N 1
ATOM 2470 C CA . LEU A 1 319 ? 2.808 -0.765 15.266 1.00 96.25 319 LEU A CA 1
ATOM 2471 C C . LEU A 1 319 ? 3.715 0.129 16.126 1.00 96.25 319 LEU A C 1
ATOM 2473 O O . LEU A 1 319 ? 4.679 -0.377 16.705 1.00 96.25 319 LEU A O 1
ATOM 2477 N N . VAL A 1 320 ? 3.393 1.419 16.270 1.00 95.75 320 VAL A N 1
ATOM 2478 C CA . VAL A 1 320 ? 4.073 2.331 17.213 1.00 95.75 320 VAL A CA 1
ATOM 2479 C C . VAL A 1 320 ? 3.928 1.828 18.646 1.00 95.75 320 VAL A C 1
ATOM 2481 O O . VAL A 1 320 ? 4.917 1.741 19.370 1.00 95.75 320 VAL A O 1
ATOM 2484 N N . MET A 1 321 ? 2.722 1.416 19.045 1.00 91.69 321 MET A N 1
ATOM 2485 C CA . MET A 1 321 ? 2.473 0.854 20.379 1.00 91.69 321 MET A CA 1
ATOM 2486 C C . MET A 1 321 ? 3.299 -0.409 20.668 1.00 91.69 321 MET A C 1
ATOM 2488 O O . MET A 1 321 ? 3.590 -0.694 21.825 1.00 91.69 321 MET A O 1
ATOM 2492 N N . HIS A 1 322 ? 3.692 -1.154 19.631 1.00 88.69 322 HIS A N 1
ATOM 2493 C CA . HIS A 1 322 ? 4.551 -2.338 19.738 1.00 88.69 322 HIS A CA 1
ATOM 2494 C C . HIS A 1 322 ? 6.044 -2.025 19.527 1.00 88.69 322 HIS A C 1
ATOM 2496 O O . HIS A 1 322 ? 6.846 -2.946 19.394 1.00 88.69 322 HIS A O 1
ATOM 2502 N N . GLY A 1 323 ? 6.432 -0.746 19.463 1.00 91.12 323 GLY A N 1
ATOM 2503 C CA . GLY A 1 323 ? 7.825 -0.324 19.283 1.00 91.12 323 GLY A CA 1
ATOM 2504 C C . GLY A 1 323 ? 8.413 -0.654 17.907 1.00 91.12 323 GLY A C 1
ATOM 2505 O O . GLY A 1 323 ? 9.631 -0.680 17.754 1.00 91.12 323 GLY A O 1
ATOM 2506 N N . ARG A 1 324 ? 7.570 -0.933 16.902 1.00 91.44 324 ARG A N 1
ATOM 2507 C CA . ARG A 1 324 ? 8.009 -1.342 15.555 1.00 91.44 324 ARG A CA 1
ATOM 2508 C C . ARG A 1 324 ? 8.170 -0.179 14.581 1.00 91.44 324 ARG A C 1
ATOM 2510 O O . ARG A 1 324 ? 8.842 -0.343 13.565 1.00 91.44 324 ARG A O 1
ATOM 2517 N N . LEU A 1 325 ? 7.551 0.963 14.873 1.00 93.31 325 LEU A N 1
ATOM 2518 C CA . LEU A 1 325 ? 7.621 2.191 14.081 1.00 93.31 325 LEU A CA 1
ATOM 2519 C C . LEU A 1 325 ? 7.741 3.420 14.999 1.00 93.31 325 LEU A C 1
ATOM 2521 O O . LEU A 1 325 ? 7.259 3.375 16.133 1.00 93.31 325 LEU A O 1
ATOM 2525 N N . PRO A 1 326 ? 8.363 4.518 14.532 1.00 90.81 326 PRO A N 1
ATOM 2526 C CA . PRO A 1 326 ? 8.416 5.769 15.282 1.00 90.81 326 PRO A CA 1
ATOM 2527 C C . PRO A 1 326 ? 7.039 6.457 15.324 1.00 90.81 326 PRO A C 1
ATOM 2529 O O . PRO A 1 326 ? 6.266 6.335 14.372 1.00 90.81 326 PRO A O 1
ATOM 2532 N N . PRO A 1 327 ? 6.706 7.203 16.390 1.00 92.12 327 PRO A N 1
ATOM 2533 C CA . PRO A 1 327 ? 5.441 7.928 16.470 1.00 92.12 327 PRO A CA 1
ATOM 2534 C C . PRO A 1 327 ? 5.353 9.042 15.417 1.00 92.12 327 PRO A C 1
ATOM 2536 O O . PRO A 1 327 ? 6.336 9.730 15.148 1.00 92.12 327 PRO A O 1
ATOM 2539 N N . LEU A 1 328 ? 4.149 9.259 14.882 1.00 89.44 328 LEU A N 1
ATOM 2540 C CA . LEU A 1 328 ? 3.818 10.386 14.004 1.00 89.44 328 LEU A CA 1
ATOM 2541 C C . LEU A 1 328 ? 2.759 11.271 14.662 1.00 89.44 328 LEU A C 1
ATOM 2543 O O . LEU A 1 328 ? 1.845 10.780 15.329 1.00 89.44 328 LEU A O 1
ATOM 2547 N N . SER A 1 329 ? 2.864 12.581 14.453 1.00 87.69 329 SER A N 1
ATOM 2548 C CA . SER A 1 329 ? 1.869 13.540 14.933 1.00 87.69 329 SER A CA 1
ATOM 2549 C C . SER A 1 329 ? 0.747 13.699 13.917 1.00 87.69 329 SER A C 1
ATOM 2551 O O . SER A 1 329 ? 0.997 13.989 12.754 1.00 87.69 329 SER A O 1
ATOM 2553 N N . SER A 1 330 ? -0.500 13.598 14.372 1.00 91.88 330 SER A N 1
ATOM 2554 C CA . SER A 1 330 ? -1.667 13.904 13.548 1.00 91.88 330 SER A CA 1
ATOM 2555 C C . SER A 1 330 ? -2.718 14.643 14.352 1.00 91.88 330 SER A C 1
ATOM 2557 O O . SER A 1 330 ? -3.048 14.267 15.476 1.00 91.88 330 SER A O 1
ATOM 2559 N N . ARG A 1 331 ? -3.290 15.678 13.732 1.00 92.69 331 ARG A N 1
ATOM 2560 C CA . ARG A 1 331 ? -4.445 16.414 14.262 1.00 92.69 331 ARG A CA 1
ATOM 2561 C C . ARG A 1 331 ? -5.738 15.596 14.259 1.00 92.69 331 ARG A C 1
ATOM 2563 O O . ARG A 1 331 ? -6.719 16.054 14.825 1.00 92.69 331 ARG A O 1
ATOM 2570 N N . TYR A 1 332 ? -5.748 14.445 13.583 1.00 96.19 332 TYR A N 1
ATOM 2571 C CA . TYR A 1 332 ? -6.904 13.554 13.466 1.00 96.19 332 TYR A CA 1
ATOM 2572 C C . TYR A 1 332 ? -6.835 12.363 14.426 1.00 96.19 332 TYR A C 1
ATOM 2574 O O . TYR A 1 332 ? -7.765 11.561 14.474 1.00 96.19 332 TYR A O 1
ATOM 2582 N N . GLN A 1 333 ? -5.746 12.235 15.188 1.00 96.56 333 GLN A N 1
ATOM 2583 C CA . GLN A 1 333 ? -5.627 11.233 16.239 1.00 96.56 333 GLN A CA 1
ATOM 2584 C C . GLN A 1 333 ? -6.461 11.652 17.454 1.00 96.56 333 GLN A C 1
ATOM 2586 O O . GLN A 1 333 ? -6.305 12.760 17.969 1.00 96.56 333 GLN A O 1
ATOM 2591 N N . VAL A 1 334 ? -7.313 10.753 17.938 1.00 95.94 334 VAL A N 1
ATOM 2592 C CA . VAL A 1 334 ? -8.111 10.975 19.146 1.00 95.94 334 VAL A CA 1
ATOM 2593 C C . VAL A 1 334 ? -7.216 10.808 20.373 1.00 95.94 334 VAL A C 1
ATOM 2595 O O . VAL A 1 334 ? -6.529 9.795 20.513 1.00 95.94 334 VAL A O 1
ATOM 2598 N N . ARG A 1 335 ? -7.228 11.806 21.260 1.00 89.56 335 ARG A N 1
ATOM 2599 C CA . ARG A 1 335 ? -6.467 11.840 22.518 1.00 89.56 335 ARG A CA 1
ATOM 2600 C C . ARG A 1 335 ? -7.408 12.221 23.664 1.00 89.56 335 ARG A C 1
ATOM 2602 O O . ARG A 1 335 ? -8.357 12.968 23.432 1.00 89.56 335 ARG A O 1
ATOM 2609 N N . LEU A 1 336 ? -7.166 11.663 24.853 1.00 86.56 336 LEU A N 1
ATOM 2610 C CA . LEU A 1 336 ? -7.963 11.887 26.069 1.00 86.56 336 LEU A CA 1
ATOM 2611 C C . LEU A 1 336 ? -7.467 13.065 26.904 1.00 86.56 336 LEU A C 1
ATOM 2613 O O . LEU A 1 336 ? -6.248 13.349 26.842 1.00 86.56 336 LEU A O 1
#

Sequence (336 aa):
RPGQRFPDVARSFWGAAAIRQVQTQGFISGFPDGSFRPNAPMIRVQAIIALVNGLMLGKGRAEALVIYSDRAQVPSYAIDAVAAATNRQMIVNYPDTYSLRPLVPITRAETAAIVYQSLVALGKAPEIASPFIPETDTNAPNFADLSNRHWAVDYIDTLVQKGWLSGFRDGTFRPDDPMTRAQFAVLLVGAFDPPAKRPAVSFRDVPSSFWGAEVIQQAYRAEFISGFPDLTFDPNFPLTKLQALLALVSGLELEAKSPPRMTSLRVYDDQSDIPRYAREAVASATQLSLVFNHPIVSELRPNRTATRAEVSAVVYQALVMHGRLPPLSSRYQVRL

pLDDT: mean 90.97, std 9.56, range [41.09, 98.25]

Secondary structure (DSSP, 8-state):
-PPPPPTTS-TTSTTHHHHHHHHHTTS----TTS---TTSPPBHHHHHHHHHHHTT--PPPGGGGGG-TTGGGS-GGGHHHHHHHHHTT----SS-TT---TTSBPPHHHHHHHHHHHHHHTTSS-----TTS----SS----TT--TTSTTHHHHHHHHHTTS----TTS---TTSBPBHHHHHHHHHHHH-PPP-S-----TT--TTSTTHHHHHHHHHTTS----TTS---TTSBPBHHHHHHHHHHHTTHHHHS---GGGGGG-TTGGGS-GGGHHHHHHHHHTT--B-SS-TT---TTSBPBHHHHHHHHHHHHHHTTSS-----TTB---

Foldseek 3Di:
DQAQDAPQQDPPRPCRVVVRVLRVLQLADPDPVRHNPVPDFDFQLSNLSNLCRNVVLWFADLLLLVLAPVSVPQDPVSSRSVRSCLVLLLAFDPPDLRHRRRGHGDDPVRSVSSVQSSCVSVVNDDDDDDPRRRDPPLQASDAPPDDPPPQLRVLQSNLVSLVLADDDPVRHNQQQDFDFQLRLLSNCCSLPVADFDADFDAAPPQPPPRPSNVSNRSLCRLQLADDDPVRHNRRGDGDFLLSLQNSLCRSVVQCVVAPFDLVLLVLAPVSVVQDPVRSRSVRSCLALLLAFAPPDQNHRRRGHGDGNSRSSSSSSSSCVVVVNDPDDDGPRGRHD